Protein AF-A0A0R3Q2X4-F1 (afdb_monomer_lite)

Organism: NCBI:txid42155

Radius of gyration: 41.7 Å; chains: 1; bounding box: 61×74×112 Å

Foldseek 3Di:
DDKDKFFAAPVRATFACRHPPRPAHNVLLVVLQVVVVVVDDLVVSCVVSVHDSVVSVVSNPDPDPRRDRDDIDIDDDDPDDPPDDDDDVVPDDPPPDADPVRVVVQVVCVVVPDDPLNVLVVLLVVLLVQLVVLQVVLVVQVVCVVVVNHDPVRSVVSNVSSVVSNVVSVVSCVVNVLVPPVVVVVPVVPDPDPPPDDDDPPDDDDDD

pLDDT: mean 76.45, std 15.18, range [38.34, 96.31]

Structure (mmCIF, N/CA/C/O backbone):
data_AF-A0A0R3Q2X4-F1
#
_entry.id   AF-A0A0R3Q2X4-F1
#
loop_
_atom_site.group_PDB
_atom_site.id
_atom_site.type_symbol
_atom_site.label_atom_id
_atom_site.label_alt_id
_atom_site.label_comp_id
_atom_site.label_asym_id
_atom_site.label_entity_id
_atom_site.label_seq_id
_atom_site.pdbx_PDB_ins_code
_atom_site.Cartn_x
_atom_site.Cartn_y
_atom_site.Cartn_z
_atom_site.occupancy
_atom_site.B_iso_or_equiv
_atom_site.auth_seq_id
_atom_site.auth_comp_id
_atom_site.auth_asym_id
_atom_site.auth_atom_id
_atom_site.pdbx_PDB_model_num
ATOM 1 N N . MET A 1 1 ? 41.238 25.699 -35.155 1.00 54.66 1 MET A N 1
ATOM 2 C CA . MET A 1 1 ? 40.278 25.052 -36.085 1.00 54.66 1 MET A CA 1
ATOM 3 C C . MET A 1 1 ? 41.038 24.476 -37.273 1.00 54.66 1 MET A C 1
ATOM 5 O O . MET A 1 1 ? 41.707 25.244 -37.955 1.00 54.66 1 MET A O 1
ATOM 9 N N . LYS A 1 2 ? 40.978 23.160 -37.519 1.00 56.78 2 LYS A N 1
ATOM 10 C CA . LYS A 1 2 ? 41.639 22.548 -38.687 1.00 56.78 2 LYS A CA 1
ATOM 11 C C . LYS A 1 2 ? 40.783 22.763 -39.943 1.00 56.78 2 LYS A C 1
ATOM 13 O O . LYS A 1 2 ? 39.576 22.530 -39.918 1.00 56.78 2 LYS A O 1
ATOM 18 N N . LYS A 1 3 ? 41.403 23.244 -41.019 1.00 68.50 3 LYS A N 1
ATOM 19 C CA . LYS A 1 3 ? 40.791 23.402 -42.346 1.00 68.50 3 LYS A CA 1
ATOM 20 C C . LYS A 1 3 ? 41.207 22.198 -43.200 1.00 68.50 3 LYS A C 1
ATOM 22 O O . LYS A 1 3 ? 42.386 21.857 -43.192 1.00 68.50 3 LYS A O 1
ATOM 27 N N . ARG A 1 4 ? 40.266 21.564 -43.907 1.00 73.81 4 ARG A N 1
ATOM 28 C CA . ARG A 1 4 ? 40.540 20.449 -44.832 1.00 73.81 4 ARG A CA 1
ATOM 29 C C . ARG A 1 4 ? 39.983 20.786 -46.214 1.00 73.81 4 ARG A C 1
ATOM 31 O O . ARG A 1 4 ? 38.898 21.363 -46.311 1.00 73.81 4 ARG A O 1
ATOM 38 N N . ILE A 1 5 ? 40.737 20.461 -47.258 1.00 76.62 5 ILE A N 1
ATOM 39 C CA . ILE A 1 5 ? 40.273 20.536 -48.647 1.00 76.62 5 ILE A CA 1
ATOM 40 C C . ILE A 1 5 ? 39.395 19.312 -48.898 1.00 76.62 5 ILE A C 1
ATOM 42 O O . ILE A 1 5 ? 39.764 18.216 -48.492 1.00 76.62 5 ILE A O 1
ATOM 46 N N . VAL A 1 6 ? 38.223 19.521 -49.492 1.00 80.12 6 VAL A N 1
ATOM 47 C CA . VAL A 1 6 ? 37.236 18.473 -49.758 1.00 80.12 6 VAL A CA 1
ATOM 48 C C . VAL A 1 6 ? 36.797 18.539 -51.217 1.00 80.12 6 VAL A C 1
ATOM 50 O O . VAL A 1 6 ? 36.555 19.634 -51.739 1.00 80.12 6 VAL A O 1
ATOM 53 N N . ALA A 1 7 ? 36.664 17.379 -51.857 1.00 76.38 7 ALA A N 1
ATOM 54 C CA . ALA A 1 7 ? 36.134 17.265 -53.210 1.00 76.38 7 ALA A CA 1
ATOM 55 C C . ALA A 1 7 ? 34.594 17.360 -53.235 1.00 76.38 7 ALA A C 1
ATOM 57 O O . ALA A 1 7 ? 33.899 16.710 -52.447 1.00 76.38 7 ALA A O 1
ATOM 58 N N . ILE A 1 8 ? 34.048 18.199 -54.123 1.00 77.88 8 ILE A N 1
ATOM 59 C CA . ILE A 1 8 ? 32.610 18.499 -54.216 1.00 77.88 8 ILE A CA 1
ATOM 60 C C . ILE A 1 8 ? 32.135 18.407 -55.681 1.00 77.88 8 ILE A C 1
ATOM 62 O O . ILE A 1 8 ? 32.884 18.744 -56.601 1.00 77.88 8 ILE A O 1
ATOM 66 N N . ASN A 1 9 ? 30.892 17.964 -55.905 1.00 76.19 9 ASN A N 1
ATOM 67 C CA . ASN A 1 9 ? 30.226 17.998 -57.218 1.00 76.19 9 ASN A CA 1
ATOM 68 C C . ASN A 1 9 ? 29.552 19.353 -57.531 1.00 76.19 9 ASN A C 1
ATOM 70 O O . ASN A 1 9 ? 29.481 20.245 -56.686 1.00 76.19 9 ASN A O 1
ATOM 74 N N . GLU A 1 10 ? 28.974 19.482 -58.730 1.00 72.81 10 GLU A N 1
ATOM 75 C CA . GLU A 1 10 ? 28.182 20.648 -59.175 1.00 72.81 10 GLU A CA 1
ATOM 76 C C . GLU A 1 10 ? 27.079 21.063 -58.192 1.00 72.81 10 GLU A C 1
ATOM 78 O O . GLU A 1 10 ? 26.781 22.242 -58.022 1.00 72.81 10 GLU A O 1
ATOM 83 N N . ARG A 1 11 ? 26.487 20.086 -57.498 1.00 68.19 11 ARG A N 1
ATOM 84 C CA . ARG A 1 11 ? 25.383 20.289 -56.551 1.00 68.19 11 ARG A CA 1
ATOM 85 C C . ARG A 1 11 ? 25.850 20.718 -55.159 1.00 68.19 11 ARG A C 1
ATOM 87 O O . ARG A 1 11 ? 25.026 20.837 -54.255 1.00 68.19 11 ARG A O 1
ATOM 94 N N . GLY A 1 12 ? 27.152 20.916 -54.952 1.00 70.19 12 GLY A N 1
ATOM 95 C CA . GLY A 1 12 ? 27.697 21.304 -53.653 1.00 70.19 12 GLY A CA 1
ATOM 96 C C . GLY A 1 12 ? 27.818 20.152 -52.645 1.00 70.19 12 GLY A C 1
ATOM 97 O O . GLY A 1 12 ? 28.102 20.400 -51.472 1.00 70.19 12 GLY A O 1
ATOM 98 N N . LEU A 1 13 ? 27.625 18.899 -53.072 1.00 74.69 13 LEU A N 1
ATOM 99 C CA . LEU A 1 13 ? 27.723 17.706 -52.228 1.00 74.69 13 LEU A CA 1
ATOM 100 C C . LEU A 1 13 ? 29.135 17.113 -52.278 1.00 74.69 13 LEU A C 1
ATOM 102 O O . LEU A 1 13 ? 29.763 17.077 -53.333 1.00 74.69 13 LEU A O 1
ATOM 106 N N . ARG A 1 14 ? 29.622 16.624 -51.131 1.00 81.44 14 ARG A N 1
ATOM 107 C CA . ARG A 1 14 ? 30.926 15.948 -51.020 1.00 81.44 14 ARG A CA 1
ATOM 108 C C . ARG A 1 14 ? 30.920 14.638 -51.815 1.00 81.44 14 ARG A C 1
ATOM 110 O O . ARG A 1 14 ? 29.916 13.931 -51.787 1.00 81.44 14 ARG A O 1
ATOM 117 N N . VAL A 1 15 ? 32.018 14.304 -52.484 1.00 75.81 15 VAL A N 1
ATOM 118 C CA . VAL A 1 15 ? 32.127 13.121 -53.363 1.00 75.81 15 VAL A CA 1
ATOM 119 C C . VAL A 1 15 ? 33.311 12.247 -52.945 1.00 75.81 15 VAL A C 1
ATOM 121 O O . VAL A 1 15 ? 34.259 12.751 -52.354 1.00 75.81 15 VAL A O 1
ATOM 124 N N . GLY A 1 16 ? 33.251 10.948 -53.254 1.00 76.50 16 GLY A N 1
ATOM 125 C CA . GLY A 1 16 ? 34.345 10.003 -53.001 1.00 76.50 16 GLY A CA 1
ATOM 126 C C . GLY A 1 16 ? 34.532 9.720 -51.513 1.00 76.50 16 GLY A C 1
ATOM 127 O O . GLY A 1 16 ? 33.558 9.695 -50.748 1.00 76.50 16 GLY A O 1
ATOM 128 N N . GLU A 1 17 ? 35.785 9.549 -51.104 1.00 80.62 17 GLU A N 1
ATOM 129 C CA . GLU A 1 17 ? 36.189 9.362 -49.705 1.00 80.62 17 GLU A CA 1
ATOM 130 C C . GLU A 1 17 ? 35.767 10.525 -48.787 1.00 80.62 17 GLU A C 1
ATOM 132 O O . GLU A 1 17 ? 35.554 10.353 -47.586 1.00 80.62 17 GLU A O 1
ATOM 137 N N . ASP A 1 18 ? 35.558 11.719 -49.339 1.00 80.69 18 ASP A N 1
ATOM 138 C CA . ASP A 1 18 ? 35.171 12.891 -48.560 1.00 80.69 18 ASP A CA 1
ATOM 139 C C . ASP A 1 18 ? 33.684 12.938 -48.160 1.00 80.69 18 ASP A C 1
ATOM 141 O O . ASP A 1 18 ? 33.257 13.831 -47.409 1.00 80.69 18 ASP A O 1
ATOM 145 N N . HIS A 1 19 ? 32.858 12.007 -48.644 1.00 74.81 19 HIS A N 1
ATOM 146 C CA . HIS A 1 19 ? 31.443 11.972 -48.290 1.00 74.81 19 HIS A CA 1
ATOM 147 C C . HIS A 1 19 ? 31.241 11.659 -46.792 1.00 74.81 19 HIS A C 1
ATOM 149 O O . HIS A 1 19 ? 31.916 10.817 -46.212 1.00 74.81 19 HIS A O 1
ATOM 155 N N . GLN A 1 20 ? 30.245 12.283 -46.148 1.00 75.19 20 GLN A N 1
ATOM 156 C CA . GLN A 1 20 ? 29.971 12.128 -44.701 1.00 75.19 20 GLN A CA 1
ATOM 157 C C . GLN A 1 20 ? 29.701 10.681 -44.245 1.00 75.19 20 GLN A C 1
ATOM 159 O O . GLN A 1 20 ? 29.865 10.352 -43.077 1.00 75.19 20 GLN A O 1
ATOM 164 N N . ASN A 1 21 ? 29.306 9.826 -45.189 1.00 72.12 21 ASN A N 1
ATOM 165 C CA . ASN A 1 21 ? 29.039 8.402 -44.985 1.00 72.12 21 ASN A CA 1
ATOM 166 C C . ASN A 1 21 ? 30.043 7.494 -45.722 1.00 72.12 21 ASN A C 1
ATOM 168 O O . ASN A 1 21 ? 29.745 6.313 -45.917 1.00 72.12 21 ASN A O 1
ATOM 172 N N . ALA A 1 22 ? 31.173 8.028 -46.203 1.00 79.62 22 ALA A N 1
ATOM 173 C CA . ALA A 1 22 ? 32.210 7.227 -46.842 1.00 79.62 22 ALA A CA 1
ATOM 174 C C . ALA A 1 22 ? 32.801 6.241 -45.825 1.00 79.62 22 ALA A C 1
ATOM 176 O O . ALA A 1 22 ? 33.130 6.600 -44.696 1.00 79.62 22 ALA A O 1
ATOM 177 N N . LYS A 1 23 ? 32.864 4.968 -46.215 1.00 79.19 23 LYS A N 1
ATOM 178 C CA . LYS A 1 23 ? 33.376 3.862 -45.384 1.00 79.19 23 LYS A CA 1
ATOM 179 C C . LYS A 1 23 ? 34.572 3.149 -46.014 1.00 79.19 23 LYS A C 1
ATOM 181 O O . LYS A 1 23 ? 35.058 2.188 -45.430 1.00 79.19 23 LYS A O 1
ATOM 186 N N . LEU A 1 24 ? 34.941 3.557 -47.223 1.00 82.00 24 LEU A N 1
ATOM 187 C CA . LEU A 1 24 ? 36.033 3.035 -48.034 1.00 82.00 24 LEU A CA 1
ATOM 188 C C . LEU A 1 24 ? 36.778 4.245 -48.580 1.00 82.00 24 LEU A C 1
ATOM 190 O O . LEU A 1 24 ? 36.126 5.229 -48.946 1.00 82.00 24 LEU A O 1
ATOM 194 N N . THR A 1 25 ? 38.102 4.154 -48.612 1.00 84.81 25 THR A N 1
ATOM 195 C CA . THR A 1 25 ? 38.932 5.151 -49.287 1.00 84.81 25 THR A CA 1
ATOM 196 C C . THR A 1 25 ? 38.780 5.011 -50.798 1.00 84.81 25 THR A C 1
ATOM 198 O O . THR A 1 25 ? 38.369 3.954 -51.294 1.00 84.81 25 THR A O 1
ATOM 201 N N . ASP A 1 26 ? 39.108 6.061 -51.550 1.00 81.19 26 ASP A N 1
ATOM 202 C CA . ASP A 1 26 ? 39.065 5.975 -53.015 1.00 81.19 26 ASP A CA 1
ATOM 203 C C . ASP A 1 26 ? 40.048 4.894 -53.523 1.00 81.19 26 ASP A C 1
ATOM 205 O O . ASP A 1 26 ? 39.716 4.122 -54.427 1.00 81.19 26 ASP A O 1
ATOM 209 N N . GLN A 1 27 ? 41.187 4.727 -52.836 1.00 82.88 27 GLN A N 1
ATOM 210 C CA . GLN A 1 27 ? 42.167 3.664 -53.083 1.00 82.88 27 GLN A CA 1
ATOM 211 C C . GLN A 1 27 ? 41.602 2.257 -52.817 1.00 82.88 27 GLN A C 1
ATOM 213 O O . GLN A 1 27 ? 41.827 1.336 -53.607 1.00 82.88 27 GLN A O 1
ATOM 218 N N . ASP A 1 28 ? 40.835 2.068 -51.740 1.00 85.75 28 ASP A N 1
ATOM 219 C CA . ASP A 1 28 ? 40.198 0.777 -51.450 1.00 85.75 28 ASP A CA 1
ATOM 220 C C . ASP A 1 28 ? 39.179 0.409 -52.530 1.00 85.75 28 ASP A C 1
ATOM 222 O O . ASP A 1 28 ? 39.072 -0.752 -52.929 1.00 85.75 28 ASP A O 1
ATOM 226 N N . VAL A 1 29 ? 38.428 1.394 -53.033 1.00 83.44 29 VAL A N 1
ATOM 227 C CA . VAL A 1 29 ? 37.447 1.182 -54.105 1.00 83.44 29 VAL A CA 1
ATOM 228 C C . VAL A 1 29 ? 38.135 0.765 -55.405 1.00 83.44 29 VAL A C 1
ATOM 230 O O . VAL A 1 29 ? 37.638 -0.133 -56.093 1.00 83.44 29 VAL A O 1
ATOM 233 N N . GLU A 1 30 ? 39.275 1.367 -55.738 1.00 85.06 30 GLU A N 1
ATOM 234 C CA . GLU A 1 30 ? 40.095 0.960 -56.883 1.00 85.06 30 GLU A CA 1
ATOM 235 C C . GLU A 1 30 ? 40.661 -0.452 -56.704 1.00 85.06 30 GLU A C 1
ATOM 237 O O . GLU A 1 30 ? 40.510 -1.288 -57.596 1.00 85.06 30 GLU A O 1
ATOM 242 N N . CYS A 1 31 ? 41.189 -0.774 -55.522 1.00 85.56 31 CYS A N 1
ATOM 243 C CA . CYS A 1 31 ? 41.697 -2.109 -55.207 1.00 85.56 31 CYS A CA 1
ATOM 244 C C . CYS A 1 31 ? 40.595 -3.183 -55.300 1.00 85.56 31 CYS A C 1
ATOM 246 O O . CYS A 1 31 ? 40.799 -4.248 -55.884 1.00 85.56 31 CYS A O 1
ATOM 248 N N . ILE A 1 32 ? 39.380 -2.892 -54.817 1.00 87.44 32 ILE A N 1
ATOM 249 C CA . ILE A 1 32 ? 38.207 -3.769 -54.974 1.00 87.44 32 ILE A CA 1
ATOM 250 C C . ILE A 1 32 ? 37.903 -4.030 -56.458 1.00 87.44 32 ILE A C 1
ATOM 252 O O . ILE A 1 32 ? 37.555 -5.154 -56.828 1.00 87.44 32 ILE A O 1
ATOM 256 N N . ARG A 1 33 ? 38.015 -3.011 -57.317 1.00 85.12 33 ARG A N 1
ATOM 257 C CA . ARG A 1 33 ? 37.752 -3.137 -58.759 1.00 85.12 33 ARG A CA 1
ATOM 258 C C . ARG A 1 33 ? 38.831 -3.951 -59.468 1.00 85.12 33 ARG A C 1
ATOM 260 O O . ARG A 1 33 ? 38.481 -4.787 -60.300 1.00 85.12 33 ARG A O 1
ATOM 267 N N . GLU A 1 34 ? 40.096 -3.740 -59.120 1.00 88.38 34 GLU A N 1
ATOM 268 C CA . GLU A 1 34 ? 41.242 -4.488 -59.651 1.00 88.38 34 GLU A CA 1
ATOM 269 C C . GLU A 1 34 ? 41.117 -5.981 -59.312 1.00 88.38 34 GLU A C 1
ATOM 271 O O . GLU A 1 34 ? 41.133 -6.841 -60.190 1.00 88.38 34 GLU A O 1
ATOM 276 N N . LEU A 1 35 ? 40.871 -6.295 -58.040 1.00 89.12 35 LEU A N 1
ATOM 277 C CA . LEU A 1 35 ? 40.722 -7.668 -57.559 1.00 89.12 35 LEU A CA 1
ATOM 278 C C . LEU A 1 35 ? 39.478 -8.360 -58.142 1.00 89.12 35 LEU A C 1
ATOM 280 O O . LEU A 1 35 ? 39.506 -9.550 -58.447 1.00 89.12 35 LEU A O 1
ATOM 284 N N . ASN A 1 36 ? 38.387 -7.621 -58.357 1.00 87.06 36 ASN A N 1
ATOM 285 C CA . ASN A 1 36 ? 37.217 -8.153 -59.053 1.00 87.06 36 ASN A CA 1
ATOM 286 C C . ASN A 1 36 ? 37.504 -8.420 -60.545 1.00 87.06 36 ASN A C 1
ATOM 288 O O . ASN A 1 36 ? 36.983 -9.385 -61.097 1.00 87.06 36 ASN A O 1
ATOM 292 N N . ARG A 1 37 ? 38.352 -7.607 -61.201 1.00 86.00 37 ARG A N 1
ATOM 293 C CA . ARG A 1 37 ? 38.822 -7.857 -62.580 1.00 86.00 37 ARG A CA 1
ATOM 294 C C . ARG A 1 37 ? 39.682 -9.120 -62.661 1.00 86.00 37 ARG A C 1
ATOM 296 O O . ARG A 1 37 ? 39.580 -9.849 -63.639 1.00 86.00 37 ARG A O 1
ATOM 303 N N . GLN A 1 38 ? 40.457 -9.406 -61.618 1.00 91.44 38 GLN A N 1
ATOM 304 C CA . GLN A 1 38 ? 41.210 -10.657 -61.457 1.00 91.44 38 GLN A CA 1
ATOM 305 C C . GLN A 1 38 ? 40.313 -11.876 -61.155 1.00 91.44 38 GLN A C 1
ATOM 307 O O . GLN A 1 38 ? 40.817 -12.982 -60.983 1.00 91.44 38 GLN A O 1
ATOM 312 N N . GLY A 1 39 ? 38.987 -11.699 -61.091 1.00 88.88 39 GLY A N 1
ATOM 313 C CA . GLY A 1 39 ? 38.021 -12.784 -60.909 1.00 88.88 39 GLY A CA 1
ATOM 314 C C . GLY A 1 39 ? 37.723 -13.139 -59.451 1.00 88.88 39 GLY A C 1
ATOM 315 O O . GLY A 1 39 ? 37.054 -14.139 -59.194 1.00 88.88 39 GLY A O 1
ATOM 316 N N . ILE A 1 40 ? 38.175 -12.340 -58.478 1.00 89.62 40 ILE A N 1
ATOM 317 C CA . ILE A 1 40 ? 37.876 -12.593 -57.065 1.00 89.62 40 ILE A CA 1
ATOM 318 C C . ILE A 1 40 ? 36.398 -12.299 -56.790 1.00 89.62 40 ILE A C 1
ATOM 320 O O . ILE A 1 40 ? 35.908 -11.189 -57.001 1.00 89.62 40 ILE A O 1
ATOM 324 N N . GLY A 1 41 ? 35.679 -13.296 -56.274 1.00 87.19 41 GLY A N 1
ATOM 325 C CA . GLY A 1 41 ? 34.261 -13.168 -55.950 1.00 87.19 41 GLY A CA 1
ATOM 326 C C . GLY A 1 41 ? 33.978 -12.184 -54.806 1.00 87.19 41 GLY A C 1
ATOM 327 O O . GLY A 1 41 ? 34.772 -12.006 -53.880 1.00 87.19 41 GLY A O 1
ATOM 328 N N . TYR A 1 42 ? 32.777 -11.596 -54.806 1.00 86.56 42 TYR A N 1
ATOM 329 C CA . TYR A 1 42 ? 32.359 -10.586 -53.818 1.00 86.56 42 TYR A CA 1
ATOM 330 C C . TYR A 1 42 ? 32.444 -11.044 -52.357 1.00 86.56 42 TYR A C 1
ATOM 332 O O . TYR A 1 42 ? 32.549 -10.203 -51.469 1.00 86.56 42 TYR A O 1
ATOM 340 N N . GLY A 1 43 ? 32.364 -12.354 -52.097 1.00 88.25 43 GLY A N 1
ATOM 341 C CA . GLY A 1 43 ? 32.508 -12.921 -50.756 1.00 88.25 43 GLY A CA 1
ATOM 342 C C . GLY A 1 43 ? 33.915 -12.747 -50.189 1.00 88.25 43 GLY A C 1
ATOM 343 O O . GLY A 1 43 ? 34.047 -12.246 -49.079 1.00 88.25 43 GLY A O 1
ATOM 344 N N . ALA A 1 44 ? 34.938 -13.072 -50.979 1.00 88.06 44 ALA A N 1
ATOM 345 C CA . ALA A 1 44 ? 36.338 -12.930 -50.583 1.00 88.06 44 ALA A CA 1
ATOM 346 C C . ALA A 1 44 ? 36.769 -11.456 -50.523 1.00 88.06 44 ALA A C 1
ATOM 348 O O . ALA A 1 44 ? 37.511 -11.057 -49.632 1.00 88.06 44 ALA A O 1
ATOM 349 N N . LEU A 1 45 ? 36.244 -10.609 -51.416 1.00 88.50 45 LEU A N 1
ATOM 350 C CA . LEU A 1 45 ? 36.465 -9.160 -51.341 1.00 88.50 45 LEU A CA 1
ATOM 351 C C . LEU A 1 45 ? 35.822 -8.547 -50.087 1.00 88.50 45 LEU A C 1
ATOM 353 O O . LEU A 1 45 ? 36.398 -7.679 -49.444 1.00 88.50 45 LEU A O 1
ATOM 357 N N . ALA A 1 46 ? 34.618 -8.984 -49.726 1.00 90.00 46 ALA A N 1
ATOM 358 C CA . ALA A 1 46 ? 33.945 -8.529 -48.514 1.00 90.00 46 ALA A CA 1
ATOM 359 C C . ALA A 1 46 ? 34.759 -8.843 -47.254 1.00 90.00 46 ALA A C 1
ATOM 361 O O . ALA A 1 46 ? 34.893 -7.984 -46.392 1.00 90.00 46 ALA A O 1
ATOM 362 N N . GLU A 1 47 ? 35.343 -10.034 -47.182 1.00 90.50 47 GLU A N 1
ATOM 363 C CA . GLU A 1 47 ? 36.207 -10.442 -46.075 1.00 90.50 47 GLU A CA 1
ATOM 364 C C . GLU A 1 47 ? 37.527 -9.660 -46.060 1.00 90.50 47 GLU A C 1
ATOM 366 O O . GLU A 1 47 ? 37.877 -9.083 -45.036 1.00 90.50 47 GLU A O 1
ATOM 371 N N . LYS A 1 48 ? 38.192 -9.518 -47.215 1.00 88.00 48 LYS A N 1
ATOM 372 C CA . LYS A 1 48 ? 39.483 -8.817 -47.344 1.00 88.00 48 LYS A CA 1
ATOM 373 C C . LYS A 1 48 ? 39.429 -7.333 -46.967 1.00 88.00 48 LYS A C 1
ATOM 375 O O . LYS A 1 48 ? 40.397 -6.807 -46.436 1.00 88.00 48 LYS A O 1
ATOM 380 N N . PHE A 1 49 ? 38.313 -6.664 -47.250 1.00 85.06 49 PHE A N 1
ATOM 381 C CA . PHE A 1 49 ? 38.087 -5.264 -46.868 1.00 85.06 49 PHE A CA 1
ATOM 382 C C . PHE A 1 49 ? 37.201 -5.138 -45.614 1.00 85.06 49 PHE A C 1
ATOM 384 O O . PHE A 1 49 ? 36.742 -4.046 -45.280 1.00 85.06 49 PHE A O 1
ATOM 391 N N . GLU A 1 50 ? 36.906 -6.255 -44.937 1.00 86.31 50 GLU A N 1
ATOM 392 C CA . GLU A 1 50 ? 36.055 -6.349 -43.744 1.00 86.31 50 GLU A CA 1
ATOM 393 C C . GLU A 1 50 ? 34.693 -5.653 -43.889 1.00 86.31 50 GLU A C 1
ATOM 395 O O . GLU A 1 50 ? 34.178 -5.030 -42.956 1.00 86.31 50 GLU A O 1
ATOM 400 N N . ARG A 1 51 ? 34.108 -5.655 -45.088 1.00 83.38 51 ARG A N 1
ATOM 401 C CA . ARG A 1 51 ? 32.840 -4.981 -45.394 1.00 83.38 51 ARG A CA 1
ATOM 402 C C . ARG A 1 51 ? 31.742 -5.988 -45.700 1.00 83.38 51 ARG A C 1
ATOM 404 O O . ARG A 1 51 ? 31.962 -7.106 -46.140 1.00 83.38 51 ARG A O 1
ATOM 411 N N . GLN A 1 52 ? 30.496 -5.551 -45.548 1.00 84.62 52 GLN A N 1
ATOM 412 C CA . GLN A 1 52 ? 29.346 -6.337 -45.985 1.00 84.62 52 GLN A CA 1
ATOM 413 C C . GLN A 1 52 ? 29.392 -6.566 -47.507 1.00 84.62 52 GLN A C 1
ATOM 415 O O . GLN A 1 52 ? 29.546 -5.608 -48.267 1.00 84.62 52 GLN A O 1
ATOM 420 N N . ARG A 1 53 ? 29.121 -7.802 -47.960 1.00 84.94 53 ARG A N 1
ATOM 421 C CA . ARG A 1 53 ? 29.052 -8.192 -49.390 1.00 84.94 53 ARG A CA 1
ATOM 422 C C . ARG A 1 53 ? 28.268 -7.211 -50.268 1.00 84.94 53 ARG A C 1
ATOM 424 O O . ARG A 1 53 ? 28.648 -6.951 -51.406 1.00 84.94 53 ARG A O 1
ATOM 431 N N . ARG A 1 54 ? 27.188 -6.624 -49.738 1.00 84.06 54 ARG A N 1
ATOM 432 C CA . ARG A 1 54 ? 26.364 -5.623 -50.436 1.00 84.06 54 ARG A CA 1
ATOM 433 C C . ARG A 1 54 ? 27.132 -4.338 -50.764 1.00 84.06 54 ARG A C 1
ATOM 435 O O . ARG A 1 54 ? 26.917 -3.771 -51.831 1.00 84.06 54 ARG A O 1
ATOM 442 N N . THR A 1 55 ? 27.997 -3.874 -49.866 1.00 80.12 55 THR A N 1
ATOM 443 C CA . THR A 1 55 ? 28.809 -2.663 -50.056 1.00 80.12 55 THR A CA 1
ATOM 444 C C . THR A 1 55 ? 29.878 -2.902 -51.115 1.00 80.12 55 THR A C 1
ATOM 446 O O . THR A 1 55 ? 29.956 -2.134 -52.066 1.00 80.12 55 THR A O 1
ATOM 449 N N . THR A 1 56 ? 30.595 -4.023 -51.032 1.00 82.38 56 THR A N 1
ATOM 450 C CA . THR A 1 56 ? 31.608 -4.435 -52.016 1.00 82.38 56 THR A CA 1
ATOM 451 C C . THR A 1 56 ? 31.018 -4.632 -53.414 1.00 82.38 56 THR A C 1
ATOM 453 O O . THR A 1 56 ? 31.573 -4.172 -54.412 1.00 82.38 56 THR A O 1
ATOM 456 N N . ARG A 1 57 ? 29.823 -5.235 -53.498 1.00 83.75 57 ARG A N 1
ATOM 457 C CA . ARG A 1 57 ? 29.057 -5.316 -54.747 1.00 83.75 57 ARG A CA 1
ATOM 458 C C . ARG A 1 57 ? 28.703 -3.920 -55.273 1.00 83.75 57 ARG A C 1
ATOM 460 O O . ARG A 1 57 ? 28.833 -3.654 -56.457 1.00 83.75 57 ARG A O 1
ATOM 467 N N . ARG A 1 58 ? 28.302 -2.982 -54.416 1.00 78.75 58 ARG A N 1
ATOM 468 C CA . ARG A 1 58 ? 27.995 -1.611 -54.854 1.00 78.75 58 ARG A CA 1
ATOM 469 C C . ARG A 1 58 ? 29.229 -0.911 -55.456 1.00 78.75 58 ARG A C 1
ATOM 471 O O . ARG A 1 58 ? 29.108 -0.282 -56.498 1.00 78.75 58 ARG A O 1
ATOM 478 N N . CYS A 1 59 ? 30.416 -1.088 -54.881 1.00 76.94 59 CYS A N 1
ATOM 479 C CA . CYS A 1 59 ? 31.661 -0.481 -55.381 1.00 76.94 59 CYS A CA 1
ATOM 480 C C . CYS A 1 59 ? 32.082 -0.965 -56.785 1.00 76.94 59 CYS A C 1
ATOM 482 O O . CYS A 1 59 ? 32.707 -0.214 -57.538 1.00 76.94 59 CYS A O 1
ATOM 484 N N . THR A 1 60 ? 31.723 -2.201 -57.151 1.00 73.88 60 THR A N 1
ATOM 485 C CA . THR A 1 60 ? 32.064 -2.806 -58.454 1.00 73.88 60 THR A CA 1
ATOM 486 C C . THR A 1 60 ? 31.048 -2.495 -59.557 1.00 73.88 60 THR A C 1
ATOM 488 O O . THR A 1 60 ? 31.445 -2.354 -60.709 1.00 73.88 60 THR A O 1
ATOM 491 N N . TYR A 1 61 ? 29.757 -2.353 -59.225 1.00 68.50 61 TYR A N 1
ATOM 492 C CA . TYR A 1 61 ? 28.688 -2.118 -60.211 1.00 68.50 61 TYR A CA 1
ATOM 493 C C . TYR A 1 61 ? 28.524 -0.647 -60.621 1.00 68.50 61 TYR A C 1
ATOM 495 O O . TYR A 1 61 ? 28.105 -0.367 -61.742 1.00 68.50 61 TYR A O 1
ATOM 503 N N . TRP A 1 62 ? 28.820 0.310 -59.740 1.00 59.84 62 TRP A N 1
ATOM 504 C CA . TRP A 1 62 ? 28.562 1.723 -60.029 1.00 59.84 62 TRP A CA 1
ATOM 505 C C . TRP A 1 62 ? 29.709 2.348 -60.829 1.00 59.84 62 TRP A C 1
ATOM 507 O O . TRP A 1 62 ? 30.714 2.782 -60.261 1.00 59.84 62 TRP A O 1
ATOM 517 N N . ARG A 1 63 ? 29.541 2.409 -62.156 1.00 49.47 63 ARG A N 1
ATOM 518 C CA . ARG A 1 63 ? 30.429 3.144 -63.073 1.00 49.47 63 ARG A CA 1
ATOM 519 C C . ARG A 1 63 ? 30.071 4.646 -63.163 1.00 49.47 63 ARG A C 1
ATOM 521 O O . ARG A 1 63 ? 30.926 5.431 -63.545 1.00 49.47 63 ARG A O 1
ATOM 528 N N . GLU A 1 64 ? 28.862 5.057 -62.743 1.00 44.78 64 GLU A N 1
ATOM 529 C CA . GLU A 1 64 ? 28.284 6.378 -63.096 1.00 44.78 64 GLU A CA 1
ATOM 530 C C . GLU A 1 64 ? 27.587 7.176 -61.961 1.00 44.78 64 GLU A C 1
ATOM 532 O O . GLU A 1 64 ? 26.875 8.135 -62.239 1.00 44.78 64 GLU A O 1
ATOM 537 N N . SER A 1 65 ? 27.759 6.865 -60.666 1.00 38.34 65 SER A N 1
ATOM 538 C CA . SER A 1 65 ? 27.187 7.732 -59.594 1.00 38.34 65 SER A CA 1
ATOM 539 C C . SER A 1 65 ? 28.125 8.142 -58.472 1.00 38.34 65 SER A C 1
ATOM 541 O O . SER A 1 65 ? 27.686 8.484 -57.377 1.00 38.34 65 SER A O 1
ATOM 543 N N . CYS A 1 66 ? 29.409 8.251 -58.791 1.00 46.81 66 CYS A N 1
ATOM 544 C CA . CYS A 1 66 ? 30.163 9.381 -58.271 1.00 46.81 66 CYS A CA 1
ATOM 545 C C . CYS A 1 66 ? 30.094 10.455 -59.359 1.00 46.81 66 CYS A C 1
ATOM 547 O O . CYS A 1 66 ? 30.836 10.386 -60.335 1.00 46.81 66 CYS A O 1
ATOM 549 N N . THR A 1 67 ? 29.149 11.395 -59.245 1.00 47.25 67 THR A N 1
ATOM 550 C CA . THR A 1 67 ? 29.197 12.665 -59.997 1.00 47.25 67 THR A CA 1
ATOM 551 C C . THR A 1 67 ? 30.637 13.166 -59.991 1.00 47.25 67 THR A C 1
ATOM 553 O O . THR A 1 67 ? 31.215 13.233 -58.907 1.00 47.25 67 THR A O 1
ATOM 556 N N . LYS A 1 68 ? 31.217 13.446 -61.165 1.00 46.34 68 LYS A N 1
ATOM 557 C CA . LYS A 1 68 ? 32.625 13.846 -61.311 1.00 46.34 68 LYS A CA 1
ATOM 558 C C . LYS A 1 68 ? 32.985 14.937 -60.294 1.00 46.34 68 LYS A C 1
ATOM 560 O O . LYS A 1 68 ? 32.199 15.851 -60.042 1.00 46.34 68 LYS A O 1
ATOM 565 N N . CYS A 1 69 ? 34.170 14.827 -59.701 1.00 47.25 69 CYS A N 1
ATOM 566 C CA . CYS A 1 69 ? 34.742 15.923 -58.931 1.00 47.25 69 CYS A CA 1
ATOM 567 C C . CYS A 1 69 ? 35.089 17.048 -59.899 1.00 47.25 69 CYS A C 1
ATOM 569 O O . CYS A 1 69 ? 35.941 16.873 -60.764 1.00 47.25 69 CYS A O 1
ATOM 571 N N . GLU A 1 70 ? 34.434 18.192 -59.751 1.00 49.84 70 GLU A N 1
ATOM 572 C CA . GLU A 1 70 ? 34.697 19.351 -60.607 1.00 49.84 70 GLU A CA 1
ATOM 573 C C . GLU A 1 70 ? 35.460 20.448 -59.879 1.00 49.84 70 GLU A C 1
ATOM 575 O O . GLU A 1 70 ? 36.176 21.225 -60.508 1.00 49.84 70 GLU A O 1
ATOM 580 N N . ARG A 1 71 ? 35.325 20.534 -58.548 1.00 43.56 71 ARG A N 1
ATOM 581 C CA . ARG A 1 71 ? 35.970 21.576 -57.746 1.00 43.56 71 ARG A CA 1
ATOM 582 C C . ARG A 1 71 ? 36.384 21.064 -56.368 1.00 43.56 71 ARG A C 1
ATOM 584 O O . ARG A 1 71 ? 35.645 20.344 -55.698 1.00 43.56 71 ARG A O 1
ATOM 591 N N . ALA A 1 72 ? 37.558 21.506 -55.921 1.00 51.69 72 ALA A N 1
ATOM 592 C CA . ALA A 1 72 ? 38.021 21.340 -54.549 1.00 51.69 72 ALA A CA 1
ATOM 593 C C . ALA A 1 72 ? 37.640 22.582 -53.729 1.00 51.69 72 ALA A C 1
ATOM 595 O O . ALA A 1 72 ? 37.931 23.710 -54.131 1.00 51.69 72 ALA A O 1
ATOM 596 N N . LYS A 1 73 ? 36.987 22.397 -52.577 1.00 49.94 73 LYS A N 1
ATOM 597 C CA . LYS A 1 73 ? 36.603 23.499 -51.681 1.00 49.94 73 LYS A CA 1
ATOM 598 C C . LYS A 1 73 ? 37.165 23.271 -50.287 1.00 49.94 73 LYS A C 1
ATOM 600 O O . LYS A 1 73 ? 37.101 22.178 -49.733 1.00 49.94 73 LYS A O 1
ATOM 605 N N . LEU A 1 74 ? 37.684 24.338 -49.693 1.00 43.84 74 LEU A N 1
ATOM 606 C CA . LEU A 1 74 ? 38.166 24.333 -48.319 1.00 43.84 74 LEU A CA 1
ATOM 607 C C . LEU A 1 74 ? 36.964 24.420 -47.362 1.00 43.84 74 LEU A C 1
ATOM 609 O O . LEU A 1 74 ? 36.248 25.424 -47.361 1.00 43.84 74 LEU A O 1
ATOM 613 N N . ILE A 1 75 ? 36.720 23.385 -46.554 1.00 55.56 75 ILE A N 1
ATOM 614 C CA . ILE A 1 75 ? 35.598 23.353 -45.602 1.00 55.56 75 ILE A CA 1
ATOM 615 C C . ILE A 1 75 ? 36.122 23.478 -44.163 1.00 55.56 75 ILE A C 1
ATOM 617 O O . ILE A 1 75 ? 37.115 22.857 -43.775 1.00 55.56 75 ILE A O 1
ATOM 621 N N . LYS A 1 76 ? 35.430 24.282 -43.343 1.00 45.78 76 LYS A N 1
ATOM 622 C CA . LYS A 1 76 ? 35.585 24.288 -41.880 1.00 45.78 76 LYS A CA 1
ATOM 623 C C . LYS A 1 76 ? 34.813 23.093 -41.314 1.00 45.78 76 LYS A C 1
ATOM 625 O O . LYS A 1 76 ? 33.594 23.038 -41.453 1.00 45.78 76 LYS A O 1
ATOM 630 N N . PHE A 1 77 ? 35.499 22.129 -40.704 1.00 43.88 77 PHE A N 1
ATOM 631 C CA . PHE A 1 77 ? 34.833 20.999 -40.053 1.00 43.88 77 PHE A CA 1
ATOM 632 C C . PHE A 1 77 ? 34.256 21.470 -38.709 1.00 43.88 77 PHE A C 1
ATOM 634 O O . PHE A 1 77 ? 35.011 21.820 -37.803 1.00 43.88 77 PHE A O 1
ATOM 641 N N . VAL A 1 78 ? 32.928 21.516 -38.594 1.00 44.31 78 VAL A N 1
ATOM 642 C CA . VAL A 1 78 ? 32.222 21.692 -37.318 1.00 44.31 78 VAL A CA 1
ATOM 643 C C . VAL A 1 78 ? 31.719 20.315 -36.910 1.00 44.31 78 VAL A C 1
ATOM 645 O O . VAL A 1 78 ? 30.965 19.691 -37.653 1.00 44.31 78 VAL A O 1
ATOM 648 N N . VAL A 1 79 ? 32.161 19.817 -35.756 1.00 45.22 79 VAL A N 1
ATOM 649 C CA . VAL A 1 79 ? 31.568 18.626 -35.140 1.00 45.22 79 VAL A CA 1
ATOM 650 C C . VAL A 1 79 ? 30.201 19.056 -34.617 1.00 45.22 79 VAL A C 1
ATOM 652 O O . VAL A 1 79 ? 30.118 19.712 -33.583 1.00 45.22 79 VAL A O 1
ATOM 655 N N . MET A 1 80 ? 29.134 18.773 -35.363 1.00 44.75 80 MET A N 1
ATOM 656 C CA . MET A 1 80 ? 27.777 18.950 -34.850 1.00 44.75 80 MET A CA 1
ATOM 657 C C . MET A 1 80 ? 27.394 17.713 -34.039 1.00 44.75 80 MET A C 1
ATOM 659 O O . MET A 1 80 ? 27.579 16.583 -34.491 1.00 44.75 80 MET A O 1
ATOM 663 N N . SER A 1 81 ? 26.881 17.929 -32.832 1.00 48.84 81 SER A N 1
ATOM 664 C CA . SER A 1 81 ? 26.278 16.886 -32.010 1.00 48.84 81 SER A CA 1
ATOM 665 C C . SER A 1 81 ? 24.980 16.404 -32.667 1.00 48.84 81 SER A C 1
ATOM 667 O O . SER A 1 81 ? 24.143 17.209 -33.070 1.00 48.84 81 SER A O 1
ATOM 669 N N . ASN A 1 82 ? 24.802 15.083 -32.784 1.00 52.81 82 ASN A N 1
ATOM 670 C CA . ASN A 1 82 ? 23.548 14.485 -33.248 1.00 52.81 82 ASN A CA 1
ATOM 671 C C . ASN A 1 82 ? 22.418 14.841 -32.270 1.00 52.81 82 ASN A C 1
ATOM 673 O O . ASN A 1 82 ? 22.290 14.236 -31.201 1.00 52.81 82 ASN A O 1
ATOM 677 N N . SER A 1 83 ? 21.585 15.809 -32.639 1.00 45.00 83 SER A N 1
ATOM 678 C CA . SER A 1 83 ? 20.353 16.156 -31.939 1.00 45.00 83 SER A CA 1
ATOM 679 C C . SER A 1 83 ? 19.343 15.021 -32.115 1.00 45.00 83 SER A C 1
ATOM 681 O O . SER A 1 83 ? 18.634 14.924 -33.115 1.00 45.00 83 SER A O 1
ATOM 683 N N . HIS A 1 84 ? 19.306 14.111 -31.143 1.00 62.50 84 HIS A N 1
ATOM 684 C CA . HIS A 1 84 ? 18.256 13.103 -31.061 1.00 62.50 84 HIS A CA 1
ATOM 685 C C . HIS A 1 84 ? 16.916 13.834 -30.917 1.00 62.50 84 HIS A C 1
ATOM 687 O O . HIS A 1 84 ? 16.792 14.733 -30.085 1.00 62.50 84 HIS A O 1
ATOM 693 N N . GLY A 1 85 ? 15.944 13.493 -31.770 1.00 69.00 85 GLY A N 1
ATOM 694 C CA . GLY A 1 85 ? 14.642 14.159 -31.812 1.00 69.00 85 GLY A CA 1
ATOM 695 C C . GLY A 1 85 ? 13.999 14.236 -30.426 1.00 69.00 85 GLY A C 1
ATOM 696 O O . GLY A 1 85 ? 13.972 13.245 -29.697 1.00 69.00 85 GLY A O 1
ATOM 697 N N . GLY A 1 86 ? 13.517 15.425 -30.064 1.00 74.19 86 GLY A N 1
ATOM 698 C CA . GLY A 1 86 ? 12.913 15.686 -28.761 1.00 74.19 86 GLY A CA 1
ATOM 699 C C . GLY A 1 86 ? 11.665 14.840 -28.485 1.00 74.19 86 GLY A C 1
ATOM 700 O O . GLY A 1 86 ? 11.067 14.237 -29.382 1.00 74.19 86 GLY A O 1
ATOM 701 N N . LYS A 1 87 ? 11.266 14.812 -27.211 1.00 75.50 87 LYS A N 1
ATOM 702 C CA . LYS A 1 87 ? 10.058 14.136 -26.726 1.00 75.50 87 LYS A CA 1
ATOM 703 C C . LYS A 1 87 ? 8.829 14.638 -27.498 1.00 75.50 87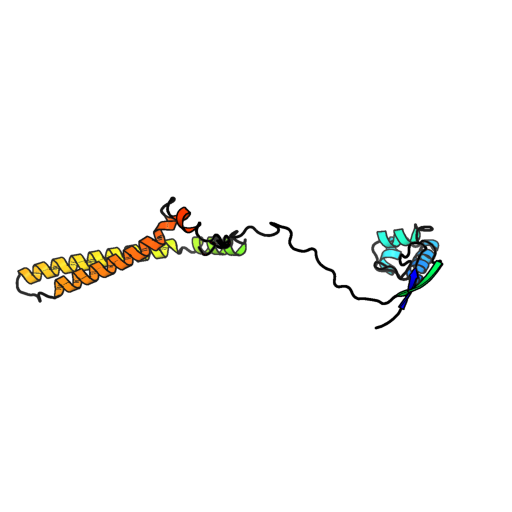 LYS A C 1
ATOM 705 O O . LYS A 1 87 ? 8.562 15.834 -27.515 1.00 75.50 87 LYS A O 1
ATOM 710 N N . ARG A 1 88 ? 8.066 13.729 -28.111 1.00 81.25 88 ARG A N 1
ATOM 711 C CA . ARG A 1 88 ? 6.755 14.048 -28.706 1.00 81.25 88 ARG A CA 1
ATOM 712 C C . ARG A 1 88 ? 5.695 14.141 -27.604 1.00 81.25 88 ARG A C 1
ATOM 714 O O . ARG A 1 88 ? 5.835 13.479 -26.570 1.00 81.25 88 ARG A O 1
ATOM 721 N N . GLU A 1 89 ? 4.633 14.909 -27.814 1.00 75.25 89 GLU A N 1
ATOM 722 C CA . GLU A 1 89 ? 3.492 14.946 -26.890 1.00 75.25 89 GLU A CA 1
ATOM 723 C C . GLU A 1 89 ? 2.948 13.526 -26.657 1.00 75.25 89 GLU A C 1
ATOM 725 O O . GLU A 1 89 ? 2.864 12.720 -27.584 1.00 75.25 89 GLU A O 1
ATOM 730 N N . ASN A 1 90 ? 2.680 13.182 -25.392 1.00 70.12 90 ASN A N 1
ATOM 731 C CA . ASN A 1 90 ? 2.281 11.840 -24.932 1.00 70.12 90 ASN A CA 1
ATOM 732 C C . ASN A 1 90 ? 3.261 10.693 -25.243 1.00 70.12 90 ASN A C 1
ATOM 734 O O . ASN A 1 90 ? 2.932 9.525 -25.029 1.00 70.12 90 ASN A O 1
ATOM 738 N N . SER A 1 91 ? 4.481 10.989 -25.703 1.00 74.44 91 SER A N 1
ATOM 739 C CA . SER A 1 91 ? 5.512 9.961 -25.817 1.00 74.44 91 SER A CA 1
ATOM 740 C C . SER A 1 91 ? 6.026 9.554 -24.439 1.00 74.44 91 SER A C 1
ATOM 742 O O . SER A 1 91 ? 6.319 10.385 -23.572 1.00 74.44 91 SER A O 1
ATOM 744 N N . GLY A 1 92 ? 6.133 8.243 -24.248 1.00 77.62 92 GLY A N 1
ATOM 745 C CA . GLY A 1 92 ? 6.605 7.642 -23.014 1.00 77.62 92 GLY A CA 1
ATOM 746 C C . GLY A 1 92 ? 5.547 6.792 -22.331 1.00 77.62 92 GLY A C 1
ATOM 747 O O . GLY A 1 92 ? 4.492 6.454 -22.865 1.00 77.62 92 GLY A O 1
ATOM 748 N N . ARG A 1 93 ? 5.895 6.379 -21.125 1.00 77.75 93 ARG A N 1
ATOM 749 C CA . ARG A 1 93 ? 5.089 5.491 -20.314 1.00 77.75 93 ARG A CA 1
ATOM 750 C C . ARG A 1 93 ? 3.990 6.284 -19.607 1.00 77.75 93 ARG A C 1
ATOM 752 O O . ARG A 1 93 ? 4.293 7.311 -19.014 1.00 77.75 93 ARG A O 1
ATOM 759 N N . LYS A 1 94 ? 2.744 5.792 -19.619 1.00 79.38 94 LYS A N 1
ATOM 760 C CA . LYS A 1 94 ? 1.636 6.417 -18.875 1.00 79.38 94 LYS A CA 1
ATOM 761 C C . LYS A 1 94 ? 2.026 6.611 -17.406 1.00 79.38 94 LYS A C 1
ATOM 763 O O . LYS A 1 94 ? 2.509 5.658 -16.774 1.00 79.38 94 LYS A O 1
ATOM 768 N N . ASN A 1 95 ? 1.796 7.818 -16.890 1.00 73.50 95 ASN A N 1
ATOM 769 C CA . ASN A 1 95 ? 2.020 8.154 -15.487 1.00 73.50 95 ASN A CA 1
ATOM 770 C C . ASN A 1 95 ? 1.265 7.153 -14.596 1.00 73.50 95 ASN A C 1
ATOM 772 O O . ASN A 1 95 ? 0.126 6.796 -14.885 1.00 73.50 95 ASN A O 1
ATOM 776 N N . GLY A 1 96 ? 1.941 6.630 -13.570 1.00 73.81 96 GLY A N 1
ATOM 777 C CA . GLY A 1 96 ? 1.376 5.647 -12.635 1.00 73.81 96 GLY A CA 1
ATOM 778 C C . GLY A 1 96 ? 1.418 4.179 -13.081 1.00 73.81 96 GLY A C 1
ATOM 779 O O . GLY A 1 96 ? 1.064 3.299 -12.303 1.00 73.81 96 GLY A O 1
ATOM 780 N N . SER A 1 97 ? 1.878 3.852 -14.295 1.00 80.19 97 SER A N 1
ATOM 781 C CA . SER A 1 97 ? 1.971 2.437 -14.687 1.00 80.19 97 SER A CA 1
ATOM 782 C C . SER A 1 97 ? 3.120 1.704 -13.967 1.00 80.19 97 SER A C 1
ATOM 784 O O . SER A 1 97 ? 4.277 2.126 -13.985 1.00 80.19 97 SER A O 1
ATOM 786 N N . LEU A 1 98 ? 2.814 0.559 -13.345 1.00 77.69 98 LEU A N 1
ATOM 787 C CA . LEU A 1 98 ? 3.760 -0.248 -12.555 1.00 77.69 98 LEU A CA 1
ATOM 788 C C . LEU A 1 98 ? 4.757 -0.997 -13.435 1.00 77.69 98 LEU A C 1
ATOM 790 O O . LEU A 1 98 ? 4.355 -1.723 -14.345 1.00 77.69 98 LEU A O 1
ATOM 794 N N . THR A 1 99 ? 6.066 -0.815 -13.226 1.00 84.69 99 THR A N 1
ATOM 795 C CA . THR A 1 99 ? 7.107 -1.566 -13.968 1.00 84.69 99 THR A CA 1
ATOM 796 C C . THR A 1 99 ? 6.955 -3.078 -13.755 1.00 84.69 99 THR A C 1
ATOM 798 O O . THR A 1 99 ? 6.380 -3.519 -12.760 1.00 84.69 99 THR A O 1
ATOM 801 N N . ARG A 1 100 ? 7.533 -3.894 -14.647 1.00 84.50 100 ARG A N 1
ATOM 802 C CA . ARG A 1 100 ? 7.576 -5.353 -14.454 1.00 84.50 100 ARG A CA 1
ATOM 803 C C . ARG A 1 100 ? 8.224 -5.728 -13.114 1.00 84.50 100 ARG A C 1
ATOM 805 O O . ARG A 1 100 ? 7.702 -6.585 -12.418 1.00 84.50 100 ARG A O 1
ATOM 812 N N . LYS A 1 101 ? 9.313 -5.048 -12.730 1.00 85.50 101 LYS A N 1
ATOM 813 C CA . LYS A 1 101 ? 10.010 -5.283 -11.454 1.00 85.50 101 LYS A CA 1
ATOM 814 C C . LYS A 1 101 ? 9.123 -4.962 -10.251 1.00 85.50 101 LYS A C 1
ATOM 816 O O . LYS A 1 101 ? 8.979 -5.798 -9.373 1.00 85.50 101 LYS A O 1
ATOM 821 N N . THR A 1 102 ? 8.487 -3.790 -10.238 1.00 82.06 102 THR A N 1
ATOM 822 C CA . THR A 1 102 ? 7.601 -3.381 -9.132 1.00 82.06 102 THR A CA 1
ATOM 823 C C . THR A 1 102 ? 6.388 -4.298 -8.998 1.00 82.06 102 THR A C 1
ATOM 825 O O . THR A 1 102 ? 5.967 -4.571 -7.882 1.00 82.06 102 THR A O 1
ATOM 828 N N . ARG A 1 103 ? 5.853 -4.817 -10.114 1.00 84.88 103 ARG A N 1
ATOM 829 C CA . ARG A 1 103 ? 4.760 -5.797 -10.079 1.00 84.88 103 ARG A CA 1
ATOM 830 C C . ARG A 1 103 ? 5.201 -7.119 -9.449 1.00 84.88 103 ARG A C 1
ATOM 832 O O . ARG A 1 103 ? 4.539 -7.587 -8.538 1.00 84.88 103 ARG A O 1
ATOM 839 N N . LEU A 1 104 ? 6.344 -7.660 -9.874 1.00 84.94 104 LEU A N 1
ATOM 840 C CA . LEU A 1 104 ? 6.882 -8.909 -9.324 1.00 84.94 104 LEU A CA 1
ATOM 841 C C . LEU A 1 104 ? 7.203 -8.798 -7.827 1.00 84.94 104 LEU A C 1
ATOM 843 O O . LEU A 1 104 ? 6.999 -9.754 -7.094 1.00 84.94 104 LEU A O 1
ATOM 847 N N . ILE A 1 105 ? 7.686 -7.641 -7.363 1.00 81.56 105 ILE A N 1
ATOM 848 C CA . ILE A 1 105 ? 7.922 -7.399 -5.930 1.00 81.56 105 ILE A CA 1
ATOM 849 C C . ILE A 1 105 ? 6.598 -7.424 -5.157 1.00 81.56 105 ILE A C 1
ATOM 851 O O . ILE A 1 105 ? 6.527 -8.060 -4.112 1.00 81.56 105 ILE A O 1
ATOM 855 N N . ALA A 1 106 ? 5.549 -6.782 -5.681 1.00 79.88 106 ALA A N 1
ATOM 856 C CA . ALA A 1 106 ? 4.229 -6.793 -5.053 1.00 79.88 106 ALA A CA 1
ATOM 857 C C . ALA A 1 106 ? 3.611 -8.203 -5.025 1.00 79.88 106 ALA A C 1
ATOM 859 O O . ALA A 1 106 ? 3.081 -8.612 -3.996 1.00 79.88 106 ALA A O 1
ATOM 860 N N . GLU A 1 107 ? 3.729 -8.959 -6.121 1.00 83.44 107 GLU A N 1
ATOM 861 C CA . GLU A 1 107 ? 3.291 -10.362 -6.227 1.00 83.44 107 GLU A CA 1
ATOM 862 C C . GLU A 1 107 ? 4.077 -11.282 -5.275 1.00 83.44 107 GLU A C 1
ATOM 864 O O . GLU A 1 107 ? 3.506 -12.160 -4.636 1.00 83.44 107 GLU A O 1
ATOM 869 N N . LYS A 1 108 ? 5.386 -11.055 -5.118 1.00 82.12 108 LYS A N 1
ATOM 870 C CA . LYS A 1 108 ? 6.220 -11.803 -4.170 1.00 82.12 108 LYS A CA 1
ATOM 871 C C . LYS A 1 108 ? 5.851 -11.485 -2.723 1.00 82.12 108 LYS A C 1
ATOM 873 O O . LYS A 1 108 ? 5.691 -12.405 -1.939 1.00 82.12 108 LYS A O 1
ATOM 878 N N . ALA A 1 109 ? 5.648 -10.211 -2.386 1.00 79.94 109 ALA A N 1
ATOM 879 C CA . ALA A 1 109 ? 5.242 -9.795 -1.042 1.00 79.94 109 ALA A CA 1
ATOM 880 C C . ALA A 1 109 ? 3.839 -10.307 -0.663 1.00 79.94 109 ALA A C 1
ATOM 882 O O . ALA A 1 109 ? 3.613 -10.701 0.476 1.00 79.94 109 ALA A O 1
ATOM 883 N N . THR A 1 110 ? 2.909 -10.355 -1.625 1.00 80.62 110 THR A N 1
ATOM 884 C CA . THR A 1 110 ? 1.593 -10.995 -1.433 1.00 80.62 110 THR A CA 1
ATOM 885 C C . THR A 1 110 ? 1.715 -12.507 -1.249 1.00 80.62 110 THR A C 1
ATOM 887 O O . THR A 1 110 ? 0.998 -13.067 -0.428 1.00 80.62 110 THR A O 1
ATOM 890 N N . ALA A 1 111 ? 2.639 -13.169 -1.952 1.00 81.00 111 ALA A N 1
ATOM 891 C CA . ALA A 1 111 ? 2.881 -14.605 -1.801 1.00 81.00 111 ALA A CA 1
ATOM 892 C C . ALA A 1 111 ? 3.634 -14.978 -0.508 1.00 81.00 111 ALA A C 1
ATOM 894 O O . ALA A 1 111 ? 3.384 -16.038 0.057 1.00 81.00 111 ALA A O 1
ATOM 895 N N . GLU A 1 112 ? 4.547 -14.125 -0.032 1.00 75.62 112 GLU A N 1
ATOM 896 C CA . GLU A 1 112 ? 5.328 -14.326 1.201 1.00 75.62 112 GLU A CA 1
ATOM 897 C C . GLU A 1 112 ? 4.503 -14.087 2.481 1.00 75.62 112 GLU A C 1
ATOM 899 O O . GLU A 1 112 ? 4.961 -14.402 3.577 1.00 75.62 112 GLU A O 1
ATOM 904 N N . GLY A 1 113 ? 3.254 -13.629 2.335 1.00 68.19 113 GLY A N 1
ATOM 905 C CA . GLY A 1 113 ? 2.200 -13.851 3.326 1.00 68.19 113 GLY A CA 1
ATOM 906 C C . GLY A 1 113 ? 1.961 -12.724 4.325 1.00 68.19 113 GLY A C 1
ATOM 907 O O . GLY A 1 113 ? 1.210 -12.930 5.275 1.00 68.19 113 GLY A O 1
ATOM 908 N N . ILE A 1 114 ? 2.567 -11.547 4.140 1.00 79.69 114 ILE A N 1
ATOM 909 C CA . ILE A 1 114 ? 2.189 -10.356 4.909 1.00 79.69 114 ILE A CA 1
ATOM 910 C C . ILE A 1 114 ? 2.076 -9.158 3.970 1.00 79.69 114 ILE A C 1
ATOM 912 O O . ILE A 1 114 ? 3.051 -8.486 3.629 1.00 79.69 114 ILE A O 1
ATOM 916 N N . THR A 1 115 ? 0.849 -8.872 3.559 1.00 87.31 115 THR A N 1
ATOM 917 C CA . THR A 1 115 ? 0.509 -7.654 2.829 1.00 87.31 115 THR A CA 1
ATOM 918 C C . THR A 1 115 ? 0.371 -6.467 3.787 1.00 87.31 115 THR A C 1
ATOM 920 O O . THR A 1 115 ? -0.024 -6.642 4.942 1.00 87.31 115 THR A O 1
ATOM 923 N N . PRO A 1 116 ? 0.617 -5.223 3.330 1.00 88.31 116 PRO A N 1
ATOM 924 C CA . PRO A 1 116 ? 0.385 -4.037 4.157 1.00 88.31 116 PRO A CA 1
ATOM 925 C C . PRO A 1 116 ? -1.042 -3.963 4.717 1.00 88.31 116 PRO A C 1
ATOM 927 O O . PRO A 1 116 ? -1.239 -3.560 5.860 1.00 88.31 116 PRO A O 1
ATOM 930 N N . LEU A 1 117 ? -2.037 -4.397 3.934 1.00 87.06 117 LEU A N 1
ATOM 931 C CA . LEU A 1 117 ? -3.431 -4.439 4.369 1.00 87.06 117 LEU A CA 1
ATOM 932 C C . LEU A 1 117 ? -3.652 -5.443 5.505 1.00 87.06 117 LEU A C 1
ATOM 934 O O . LEU A 1 117 ? -4.341 -5.126 6.470 1.00 87.06 117 LEU A O 1
ATOM 938 N N . GLU A 1 118 ? -3.047 -6.627 5.426 1.00 88.19 118 GLU A N 1
ATOM 939 C CA . GLU A 1 118 ? -3.129 -7.625 6.498 1.00 88.19 118 GLU A CA 1
ATOM 940 C C . GLU A 1 118 ? -2.488 -7.130 7.794 1.00 88.19 118 GLU A C 1
ATOM 942 O O . GLU A 1 118 ? -3.058 -7.352 8.860 1.00 88.19 118 GLU A O 1
ATOM 947 N N . VAL A 1 119 ? -1.360 -6.412 7.722 1.00 90.50 119 VAL A N 1
ATOM 948 C CA . VAL A 1 119 ? -0.735 -5.799 8.909 1.00 90.50 119 VAL A CA 1
ATOM 949 C C . VAL A 1 119 ? -1.678 -4.794 9.558 1.00 90.50 119 VAL A C 1
ATOM 951 O O . VAL A 1 119 ? -1.911 -4.874 10.763 1.00 90.50 119 VAL A O 1
ATOM 954 N N . MET A 1 120 ? -2.260 -3.887 8.766 1.00 90.69 120 MET A N 1
ATOM 955 C CA . MET A 1 120 ? -3.203 -2.885 9.273 1.00 90.69 120 MET A CA 1
ATOM 956 C C . MET A 1 120 ? -4.423 -3.544 9.925 1.00 90.69 120 MET A C 1
ATOM 958 O O . MET A 1 120 ? -4.810 -3.168 11.028 1.00 90.69 120 MET A O 1
ATOM 962 N N . LEU A 1 121 ? -5.002 -4.565 9.285 1.00 90.81 121 LEU A N 1
ATOM 963 C CA . LEU A 1 121 ? -6.161 -5.285 9.816 1.00 90.81 121 LEU A CA 1
ATOM 964 C C . LEU A 1 121 ? -5.835 -6.083 11.080 1.00 90.81 121 LEU A C 1
ATOM 966 O O . LEU A 1 121 ? -6.666 -6.153 11.985 1.00 90.81 121 LEU A O 1
ATOM 970 N N . ARG A 1 122 ? -4.647 -6.689 11.151 1.00 93.31 122 ARG A N 1
ATOM 971 C CA . ARG A 1 122 ? -4.194 -7.420 12.333 1.00 93.31 122 ARG A CA 1
ATOM 972 C C . ARG A 1 122 ? -3.990 -6.478 13.514 1.00 93.31 122 ARG A C 1
ATOM 974 O O . ARG A 1 122 ? -4.591 -6.714 14.555 1.00 93.31 122 ARG A O 1
ATOM 981 N N . ALA A 1 123 ? -3.231 -5.400 13.323 1.00 94.31 123 ALA A N 1
ATOM 982 C CA . ALA A 1 123 ? -3.012 -4.394 14.357 1.00 94.31 123 ALA A CA 1
ATOM 983 C C . ALA A 1 123 ? -4.350 -3.805 14.834 1.00 94.31 123 ALA A C 1
ATOM 985 O O . ALA A 1 123 ? -4.625 -3.776 16.028 1.00 94.31 123 ALA A O 1
ATOM 986 N N . MET A 1 124 ? -5.244 -3.446 13.904 1.00 94.50 124 MET A N 1
ATOM 987 C CA . MET A 1 124 ? -6.583 -2.949 14.236 1.00 94.50 124 MET A CA 1
ATOM 988 C C . MET A 1 124 ? -7.361 -3.932 15.127 1.00 94.50 124 MET A C 1
ATOM 990 O O . MET A 1 124 ? -7.976 -3.509 16.102 1.00 94.50 124 MET A O 1
ATOM 994 N N . ARG A 1 125 ? -7.328 -5.239 14.828 1.00 95.06 125 ARG A N 1
ATOM 995 C CA . ARG A 1 125 ? -7.994 -6.274 15.641 1.00 95.06 125 ARG A CA 1
ATOM 996 C C . ARG A 1 125 ? -7.357 -6.444 17.018 1.00 95.06 125 ARG A C 1
ATOM 998 O O . ARG A 1 125 ? -8.090 -6.603 17.986 1.00 95.06 125 ARG A O 1
ATOM 1005 N N . GLU A 1 126 ? -6.030 -6.401 17.104 1.00 96.06 126 GLU A N 1
ATOM 1006 C CA . GLU A 1 126 ? -5.296 -6.491 18.372 1.00 96.06 126 GLU A CA 1
ATOM 1007 C C . GLU A 1 126 ? -5.646 -5.311 19.296 1.00 96.06 126 GLU A C 1
ATOM 1009 O O . GLU A 1 126 ? -5.951 -5.525 20.466 1.00 96.06 126 GLU A O 1
ATOM 1014 N N . HIS A 1 127 ? -5.732 -4.084 18.767 1.00 94.88 127 HIS A N 1
ATOM 1015 C CA . HIS A 1 127 ? -6.164 -2.915 19.546 1.00 94.88 127 HIS A CA 1
ATOM 1016 C C . HIS A 1 127 ? -7.627 -3.006 20.011 1.00 94.88 127 HIS A C 1
ATOM 1018 O O . HIS A 1 127 ? -7.939 -2.600 21.131 1.00 94.88 127 HIS A O 1
ATOM 1024 N N . VAL A 1 128 ? -8.529 -3.552 19.184 1.00 96.31 128 VAL A N 1
ATOM 1025 C CA . VAL A 1 128 ? -9.928 -3.789 19.588 1.00 96.31 128 VAL A CA 1
ATOM 1026 C C . VAL A 1 128 ? -10.001 -4.825 20.709 1.00 96.31 128 VAL A C 1
ATOM 1028 O O . VAL A 1 128 ? -10.655 -4.572 21.717 1.00 96.31 128 VAL A O 1
ATOM 1031 N N . ALA A 1 129 ? -9.286 -5.945 20.573 1.00 96.31 129 ALA A N 1
ATOM 1032 C CA . ALA A 1 129 ? -9.231 -6.977 21.606 1.00 96.31 129 ALA A CA 1
ATOM 1033 C C . ALA A 1 129 ? -8.675 -6.422 22.926 1.00 96.31 129 ALA A C 1
ATOM 1035 O O . ALA A 1 129 ? -9.290 -6.603 23.974 1.00 96.31 129 ALA A O 1
ATOM 1036 N N . HIS A 1 130 ? -7.582 -5.656 22.866 1.00 93.44 130 HIS A N 1
ATOM 1037 C CA . HIS A 1 130 ? -6.998 -5.015 24.041 1.00 93.44 130 HIS A CA 1
ATOM 1038 C C . HIS A 1 130 ? -7.970 -4.039 24.722 1.00 93.44 130 HIS A C 1
ATOM 1040 O O . HIS A 1 130 ? -8.060 -3.988 25.948 1.00 93.44 130 HIS A O 1
ATOM 1046 N N . ALA A 1 131 ? -8.743 -3.280 23.941 1.00 94.62 131 ALA A N 1
ATOM 1047 C CA . ALA A 1 131 ? -9.757 -2.393 24.496 1.00 94.62 131 ALA A CA 1
ATOM 1048 C C . ALA A 1 131 ? -10.884 -3.153 25.208 1.00 94.62 131 ALA A C 1
ATOM 1050 O O . ALA A 1 131 ? -11.376 -2.686 26.236 1.00 94.62 131 ALA A O 1
ATOM 1051 N N . ASP A 1 132 ? -11.309 -4.296 24.673 1.00 94.50 132 ASP A N 1
ATOM 1052 C CA . ASP A 1 132 ? -12.360 -5.110 25.281 1.00 94.50 132 ASP A CA 1
ATOM 1053 C C . ASP A 1 132 ? -11.867 -5.823 26.551 1.00 94.50 132 ASP A C 1
ATOM 1055 O O . ASP A 1 132 ? -12.598 -5.861 27.542 1.00 94.50 132 ASP A O 1
ATOM 1059 N N . GLU A 1 133 ? -10.607 -6.267 26.586 1.00 94.69 133 GLU A N 1
ATOM 1060 C CA . GLU A 1 133 ? -9.947 -6.767 27.802 1.00 94.69 133 GLU A CA 1
ATOM 1061 C C . GLU A 1 133 ? -9.887 -5.698 28.901 1.00 94.69 133 GLU A C 1
ATOM 1063 O O . GLU A 1 133 ? -10.262 -5.957 30.045 1.00 94.69 133 GLU A O 1
ATOM 1068 N N . LEU A 1 134 ? -9.469 -4.473 28.562 1.00 93.75 134 LEU A N 1
ATOM 1069 C CA . LEU A 1 134 ? -9.406 -3.362 29.516 1.00 93.75 134 LEU A CA 1
ATOM 1070 C C . LEU A 1 134 ? -10.790 -2.968 30.044 1.00 93.75 134 LEU A C 1
ATOM 1072 O O . LEU A 1 134 ? -10.921 -2.623 31.217 1.00 93.75 134 LEU A O 1
ATOM 1076 N N . LYS A 1 135 ? -11.834 -3.036 29.209 1.00 92.19 135 LYS A N 1
ATOM 1077 C CA . LYS A 1 135 ? -13.217 -2.820 29.662 1.00 92.19 135 LYS A CA 1
ATOM 1078 C C . LYS A 1 135 ? -13.679 -3.921 30.607 1.00 92.19 135 LYS A C 1
ATOM 1080 O O . LYS A 1 135 ? -14.325 -3.600 31.596 1.00 92.19 135 LYS A O 1
ATOM 1085 N N . ALA A 1 136 ? -13.361 -5.184 30.323 1.00 92.38 136 ALA A N 1
ATOM 1086 C CA . ALA A 1 136 ? -13.702 -6.292 31.214 1.00 92.38 136 ALA A CA 1
ATOM 1087 C C . ALA A 1 136 ? -13.050 -6.099 32.592 1.00 92.38 136 ALA A C 1
ATOM 1089 O O . ALA A 1 136 ? -13.745 -6.103 33.603 1.00 92.38 136 ALA A O 1
ATOM 1090 N N . GLN A 1 137 ? -11.754 -5.769 32.619 1.00 91.25 137 GLN A N 1
ATOM 1091 C CA . GLN A 1 137 ? -11.040 -5.428 33.855 1.00 91.25 137 GLN A CA 1
ATOM 1092 C C . GLN A 1 137 ? -11.643 -4.212 34.567 1.00 91.25 137 GLN A C 1
ATOM 1094 O O . GLN A 1 137 ? -11.656 -4.160 35.795 1.00 91.25 137 GLN A O 1
ATOM 1099 N N . ALA A 1 138 ? -12.136 -3.219 33.820 1.00 89.88 138 ALA A N 1
ATOM 1100 C CA . ALA A 1 138 ? -12.801 -2.060 34.404 1.00 89.88 138 ALA A CA 1
ATOM 1101 C C . ALA A 1 138 ? -14.116 -2.449 35.094 1.00 89.88 138 ALA A C 1
ATOM 1103 O O . ALA A 1 138 ? -14.371 -1.969 36.193 1.00 89.88 138 ALA A O 1
ATOM 1104 N N . VAL A 1 139 ? -14.909 -3.342 34.491 1.00 89.69 139 VAL A N 1
ATOM 1105 C CA . VAL A 1 139 ? -16.139 -3.880 35.099 1.00 89.69 139 VAL A CA 1
ATOM 1106 C C . VAL A 1 139 ? -15.811 -4.676 36.362 1.00 89.69 139 VAL A C 1
ATOM 1108 O O . VAL A 1 139 ? -16.436 -4.460 37.400 1.00 89.69 139 VAL A O 1
ATOM 1111 N N . ASP A 1 140 ? -14.788 -5.530 36.320 1.00 87.62 140 ASP A N 1
ATOM 1112 C CA . ASP A 1 140 ? -14.342 -6.280 37.498 1.00 87.62 140 ASP A CA 1
ATOM 1113 C C . ASP A 1 140 ? -13.889 -5.324 38.620 1.00 87.62 140 ASP A C 1
ATOM 1115 O O . ASP A 1 140 ? -14.302 -5.457 39.774 1.00 87.62 140 ASP A O 1
ATOM 1119 N N . ALA A 1 141 ? -13.117 -4.286 38.285 1.00 86.50 141 ALA A N 1
ATOM 1120 C CA . ALA A 1 141 ? -12.693 -3.257 39.235 1.00 86.50 141 ALA A CA 1
ATOM 1121 C C . ALA A 1 141 ? -13.867 -2.443 39.813 1.00 86.50 141 ALA A C 1
ATOM 1123 O O . ALA A 1 141 ? -13.839 -2.082 40.989 1.00 86.50 141 ALA A O 1
ATOM 1124 N N . GLU A 1 142 ? -14.909 -2.167 39.025 1.00 85.50 142 GLU A N 1
ATOM 1125 C CA . GLU A 1 142 ? -16.140 -1.525 39.503 1.00 85.50 142 GLU A CA 1
ATOM 1126 C C . GLU A 1 142 ? -16.883 -2.411 40.505 1.00 85.50 142 GLU A C 1
ATOM 1128 O O . GLU A 1 142 ? -17.327 -1.926 41.546 1.00 85.50 142 GLU A O 1
ATOM 1133 N N . THR A 1 143 ? -16.979 -3.717 40.237 1.00 86.75 143 THR A N 1
ATOM 1134 C CA . THR A 1 143 ? -17.596 -4.659 41.182 1.00 86.75 143 THR A CA 1
ATOM 1135 C C . THR A 1 143 ? -16.811 -4.764 42.490 1.00 86.75 143 THR A C 1
ATOM 1137 O O . THR A 1 143 ? -17.415 -4.764 43.561 1.00 86.75 143 THR A O 1
ATOM 1140 N N . ALA A 1 144 ? -15.476 -4.756 42.429 1.00 85.38 144 ALA A N 1
ATOM 1141 C CA . ALA A 1 144 ? -14.616 -4.738 43.611 1.00 85.38 144 ALA A CA 1
ATOM 1142 C C . ALA A 1 144 ? -14.744 -3.429 44.412 1.00 85.38 144 ALA A C 1
ATOM 1144 O O . ALA A 1 144 ? -14.770 -3.448 45.642 1.00 85.38 144 ALA A O 1
ATOM 1145 N N . LEU A 1 145 ? -14.890 -2.291 43.723 1.00 84.00 145 LEU A N 1
ATOM 1146 C CA . LEU A 1 145 ? -15.147 -0.996 44.355 1.00 84.00 145 LEU A CA 1
ATOM 1147 C C . LEU A 1 145 ? -16.485 -0.988 45.104 1.00 84.00 145 LEU A C 1
ATOM 1149 O O . LEU A 1 145 ? -16.555 -0.476 46.219 1.00 84.00 145 LEU A O 1
ATOM 1153 N N . LEU A 1 146 ? -17.535 -1.576 44.521 1.00 84.25 146 LEU A N 1
ATOM 1154 C CA . LEU A 1 146 ? -18.844 -1.708 45.173 1.00 84.25 146 LEU A CA 1
ATOM 1155 C C . LEU A 1 146 ? -18.791 -2.571 46.442 1.00 84.25 146 LEU A C 1
ATOM 1157 O O . LEU A 1 146 ? -19.554 -2.323 47.373 1.00 84.25 146 LEU A O 1
ATOM 1161 N N . LEU A 1 147 ? -17.893 -3.558 46.487 1.00 85.19 147 LEU A N 1
ATOM 1162 C CA . LEU A 1 147 ? -17.668 -4.423 47.649 1.00 85.19 147 LEU A CA 1
ATOM 1163 C C . LEU A 1 147 ? -16.800 -3.763 48.739 1.00 85.19 147 LEU A C 1
ATOM 1165 O O . LEU A 1 147 ? -16.719 -4.291 49.843 1.00 85.19 147 LEU A O 1
ATOM 1169 N N . GLY A 1 148 ? -16.224 -2.585 48.468 1.00 78.56 148 GLY A N 1
ATOM 1170 C CA . GLY A 1 148 ? -15.469 -1.785 49.440 1.00 78.56 148 GLY A CA 1
ATOM 1171 C C . GLY A 1 148 ? -13.965 -2.069 49.502 1.00 78.56 148 GLY A C 1
ATOM 1172 O O . GLY A 1 148 ? -13.285 -1.468 50.329 1.00 78.56 148 GLY A O 1
ATOM 1173 N N . ASP A 1 149 ? -13.437 -2.922 48.620 1.00 68.69 149 ASP A N 1
ATOM 1174 C CA . ASP A 1 149 ? -12.052 -3.419 48.677 1.00 68.69 149 ASP A CA 1
ATOM 1175 C C . ASP A 1 149 ? -11.083 -2.711 47.703 1.00 68.69 149 ASP A C 1
ATOM 1177 O O . ASP A 1 149 ? -9.928 -3.121 47.574 1.00 68.69 149 ASP A O 1
ATOM 1181 N N . ALA A 1 150 ? -11.515 -1.662 46.988 1.00 71.25 150 ALA A N 1
ATOM 1182 C CA . ALA A 1 150 ? -10.722 -1.068 45.904 1.00 71.25 150 ALA A CA 1
ATOM 1183 C C . ALA A 1 150 ? -10.693 0.469 45.880 1.00 71.25 150 ALA A C 1
ATOM 1185 O O . ALA A 1 150 ? -11.612 1.154 46.327 1.00 71.25 150 ALA A O 1
ATOM 1186 N N . ASP A 1 151 ? -9.635 1.009 45.269 1.00 77.25 151 ASP A N 1
ATOM 1187 C CA . ASP A 1 151 ? -9.471 2.436 44.996 1.00 77.25 151 ASP A CA 1
ATOM 1188 C C . ASP A 1 151 ? -10.419 2.912 43.880 1.00 77.25 151 ASP A C 1
ATOM 1190 O O . ASP A 1 151 ? -10.397 2.404 42.754 1.00 77.25 151 ASP A O 1
ATOM 1194 N N . SER A 1 152 ? -11.174 3.985 44.138 1.00 77.50 152 SER A N 1
ATOM 1195 C CA . SER A 1 152 ? -12.139 4.569 43.185 1.00 77.50 152 SER A CA 1
ATOM 1196 C C . SER A 1 152 ? -11.523 5.065 41.867 1.00 77.50 152 SER A C 1
ATOM 1198 O O . SER A 1 152 ? -12.225 5.248 40.873 1.00 77.50 152 SER A O 1
ATOM 1200 N N . ALA A 1 153 ? -10.203 5.263 41.829 1.00 84.56 153 ALA A N 1
ATOM 1201 C CA . ALA A 1 153 ? -9.480 5.756 40.658 1.00 84.56 153 ALA A CA 1
ATOM 1202 C C . ALA A 1 153 ? -9.129 4.667 39.625 1.00 84.56 153 ALA A C 1
ATOM 1204 O O . ALA A 1 153 ? -8.840 4.997 38.472 1.00 84.56 153 ALA A O 1
ATOM 1205 N N . VAL A 1 154 ? -9.114 3.388 40.013 1.00 83.62 154 VAL A N 1
ATOM 1206 C CA . VAL A 1 154 ? -8.717 2.265 39.143 1.00 83.62 154 VAL A CA 1
ATOM 1207 C C . VAL A 1 154 ? -9.656 2.077 37.940 1.00 83.62 154 VAL A C 1
ATOM 1209 O O . VAL A 1 154 ? -9.146 2.071 36.814 1.00 83.62 154 VAL A O 1
ATOM 1212 N N . PRO A 1 155 ? -10.995 2.010 38.095 1.00 84.31 155 PRO A N 1
ATOM 1213 C CA . PRO A 1 155 ? -11.885 1.778 36.955 1.00 84.31 155 PRO A CA 1
ATOM 1214 C C . PRO A 1 155 ? -11.834 2.921 35.932 1.00 84.31 155 PRO A C 1
ATOM 1216 O O . PRO A 1 155 ? -11.765 2.682 34.727 1.00 84.31 155 PRO A O 1
ATOM 1219 N N . ALA A 1 156 ? -11.760 4.177 36.388 1.00 88.06 156 ALA A N 1
ATOM 1220 C CA . ALA A 1 156 ? -11.665 5.335 35.498 1.00 88.06 156 ALA A CA 1
ATOM 1221 C C . ALA A 1 156 ? -10.399 5.307 34.616 1.00 88.06 156 ALA A C 1
ATOM 1223 O O . ALA A 1 156 ? -10.459 5.657 33.434 1.00 88.06 156 ALA A O 1
ATOM 1224 N N . LYS A 1 157 ? -9.261 4.855 35.164 1.00 90.38 157 LYS A N 1
ATOM 1225 C CA . LYS A 1 157 ? -8.006 4.700 34.408 1.00 90.38 157 LYS A CA 1
ATOM 1226 C C . LYS A 1 157 ? -8.116 3.610 33.341 1.00 90.38 157 LYS A C 1
ATOM 1228 O O . LYS A 1 157 ? -7.683 3.837 32.212 1.00 90.38 157 LYS A O 1
ATOM 1233 N N . LEU A 1 158 ? -8.728 2.472 33.672 1.00 90.75 158 LEU A N 1
ATOM 1234 C CA . LEU A 1 158 ? -8.942 1.364 32.733 1.00 90.75 158 LEU A CA 1
ATOM 1235 C C . LEU A 1 158 ? -9.880 1.770 31.587 1.00 90.75 158 LEU A C 1
ATOM 1237 O O . LEU A 1 158 ? -9.564 1.539 30.421 1.00 90.75 158 LEU A O 1
ATOM 1241 N N . HIS A 1 159 ? -10.964 2.493 31.887 1.00 88.00 159 HIS A N 1
ATOM 1242 C CA . HIS A 1 159 ? -11.858 3.053 30.864 1.00 88.00 159 HIS A CA 1
ATOM 1243 C C . HIS A 1 159 ? -11.163 4.057 29.941 1.00 88.00 159 HIS A C 1
ATOM 1245 O O . HIS A 1 159 ? -11.422 4.076 28.735 1.00 88.00 159 HIS A O 1
ATOM 1251 N N . HIS A 1 160 ? -10.290 4.911 30.483 1.00 91.12 160 HIS A N 1
ATOM 1252 C CA . HIS A 1 160 ? -9.507 5.842 29.670 1.00 91.12 160 HIS A CA 1
ATOM 1253 C C . HIS A 1 160 ? -8.524 5.097 28.756 1.00 91.12 160 HIS A C 1
ATOM 1255 O O . HIS A 1 160 ? -8.434 5.408 27.568 1.00 91.12 160 HIS A O 1
ATOM 1261 N N . ALA A 1 161 ? -7.823 4.091 29.282 1.00 92.00 161 ALA A N 1
ATOM 1262 C CA . ALA A 1 161 ? -6.919 3.252 28.498 1.00 92.00 161 ALA A CA 1
ATOM 1263 C C . ALA A 1 161 ? -7.664 2.497 27.379 1.00 92.00 161 ALA A C 1
ATOM 1265 O O . ALA A 1 161 ? -7.219 2.504 26.233 1.00 92.00 161 ALA A O 1
ATOM 1266 N N . ALA A 1 162 ? -8.852 1.951 27.663 1.00 92.25 162 ALA A N 1
ATOM 1267 C CA . ALA A 1 162 ? -9.687 1.296 26.658 1.00 92.25 162 ALA A CA 1
ATOM 1268 C C . ALA A 1 162 ? -10.127 2.260 25.541 1.00 92.25 162 ALA A C 1
ATOM 1270 O O . ALA A 1 162 ? -10.113 1.909 24.360 1.00 92.25 162 ALA A O 1
ATOM 1271 N N . ARG A 1 163 ? -10.490 3.503 25.893 1.00 93.38 163 ARG A N 1
ATOM 1272 C CA . ARG A 1 163 ? -10.805 4.551 24.906 1.00 93.38 163 ARG A CA 1
ATOM 1273 C C . ARG A 1 163 ? -9.602 4.903 24.033 1.00 93.38 163 ARG A C 1
ATOM 1275 O O . ARG A 1 163 ? -9.781 5.104 22.833 1.00 93.38 163 ARG A O 1
ATOM 1282 N N . ALA A 1 164 ? -8.404 4.962 24.611 1.00 94.00 164 ALA A N 1
ATOM 1283 C CA . ALA A 1 164 ? -7.178 5.219 23.862 1.00 94.00 164 ALA A CA 1
ATOM 1284 C C . ALA A 1 164 ? -6.900 4.100 22.841 1.00 94.00 164 ALA A C 1
ATOM 1286 O O . ALA A 1 164 ? -6.731 4.393 21.659 1.00 94.00 164 ALA A O 1
ATOM 1287 N N . ALA A 1 165 ? -6.988 2.832 23.255 1.00 93.19 165 ALA A N 1
ATOM 1288 C CA . ALA A 1 165 ? -6.816 1.684 22.361 1.00 93.19 165 ALA A CA 1
ATOM 1289 C C . ALA A 1 165 ? -7.846 1.666 21.209 1.00 93.19 165 ALA A C 1
ATOM 1291 O O . ALA A 1 165 ? -7.496 1.412 20.056 1.00 93.19 165 ALA A O 1
ATOM 1292 N N . LEU A 1 166 ? -9.110 2.021 21.473 1.00 93.38 166 LEU A N 1
ATOM 1293 C CA . LEU A 1 166 ? -10.124 2.163 20.414 1.00 93.38 166 LEU A CA 1
ATOM 1294 C C . LEU A 1 166 ? -9.826 3.314 19.449 1.00 93.38 166 LEU A C 1
ATOM 1296 O O . LEU A 1 166 ? -10.118 3.204 18.258 1.00 93.38 166 LEU A O 1
ATOM 1300 N N . SER A 1 167 ? -9.254 4.415 19.939 1.00 95.56 167 SER A N 1
ATOM 1301 C CA . SER A 1 167 ? -8.837 5.528 19.083 1.00 95.56 167 SER A CA 1
ATOM 1302 C C . SER A 1 167 ? -7.714 5.112 18.131 1.00 95.56 167 SER A C 1
ATOM 1304 O O . SER A 1 167 ? -7.732 5.494 16.961 1.00 95.56 167 SER A O 1
ATOM 1306 N N . GLU A 1 168 ? -6.758 4.310 18.602 1.00 93.38 168 GLU A N 1
ATOM 1307 C CA . GLU A 1 168 ? -5.683 3.752 17.770 1.00 93.38 168 GLU A CA 1
ATOM 1308 C C . GLU A 1 168 ? -6.239 2.794 16.709 1.00 93.38 168 GLU A C 1
ATOM 1310 O O . GLU A 1 168 ? -5.914 2.916 15.525 1.00 93.38 168 GLU A O 1
ATOM 1315 N N . ALA A 1 169 ? -7.171 1.914 17.092 1.00 94.19 169 ALA A N 1
ATOM 1316 C CA . ALA A 1 169 ? -7.877 1.051 16.147 1.00 94.19 169 ALA A CA 1
ATOM 1317 C C . ALA A 1 169 ? -8.633 1.859 15.075 1.00 94.19 169 ALA A C 1
ATOM 1319 O O . ALA A 1 169 ? -8.599 1.511 13.894 1.00 94.19 169 ALA A O 1
ATOM 1320 N N . ALA A 1 170 ? -9.287 2.960 15.459 1.00 93.31 170 ALA A N 1
ATOM 1321 C CA . ALA A 1 170 ? -10.009 3.827 14.529 1.00 93.31 170 ALA A CA 1
ATOM 1322 C C . ALA A 1 170 ? -9.078 4.529 13.524 1.00 93.31 170 ALA A C 1
ATOM 1324 O O . ALA A 1 170 ? -9.449 4.700 12.360 1.00 93.31 170 ALA A O 1
ATOM 1325 N N . ALA A 1 171 ? -7.864 4.904 13.943 1.00 93.00 171 ALA A N 1
ATOM 1326 C CA . ALA A 1 171 ? -6.857 5.462 13.044 1.00 93.00 171 ALA A CA 1
ATOM 1327 C C . ALA A 1 171 ? -6.425 4.431 11.987 1.00 93.00 171 ALA A C 1
ATOM 1329 O O . ALA A 1 171 ? -6.493 4.713 10.791 1.00 93.00 171 ALA A O 1
ATOM 1330 N N . LEU A 1 172 ? -6.108 3.204 12.410 1.00 91.81 172 LEU A N 1
ATOM 1331 C CA . LEU A 1 172 ? -5.761 2.107 11.496 1.00 91.81 172 LEU A CA 1
ATOM 1332 C C . LEU A 1 172 ? -6.919 1.745 10.553 1.00 91.81 172 LEU A C 1
ATOM 1334 O O . LEU A 1 172 ? -6.705 1.464 9.372 1.00 91.81 172 LEU A O 1
ATOM 1338 N N . ALA A 1 173 ? -8.160 1.801 11.042 1.00 90.56 173 ALA A N 1
ATOM 1339 C CA . ALA A 1 173 ? -9.350 1.577 10.226 1.00 90.56 173 ALA A CA 1
ATOM 1340 C C . ALA A 1 173 ? -9.487 2.620 9.106 1.00 90.56 173 ALA A C 1
ATOM 1342 O O . ALA A 1 173 ? -9.843 2.275 7.977 1.00 90.56 173 ALA A O 1
ATOM 1343 N N . LYS A 1 174 ? -9.174 3.891 9.392 1.00 89.88 174 LYS A N 1
ATOM 1344 C CA . LYS A 1 174 ? -9.185 4.975 8.398 1.00 89.88 174 LYS A CA 1
ATOM 1345 C C . LYS A 1 174 ? -8.163 4.732 7.288 1.00 89.88 174 LYS A C 1
ATOM 1347 O O . LYS A 1 174 ? -8.482 4.968 6.123 1.00 89.88 174 LYS A O 1
ATOM 1352 N N . ASP A 1 175 ? -6.983 4.229 7.637 1.00 88.88 175 ASP A N 1
ATOM 1353 C CA . ASP A 1 175 ? -5.922 3.921 6.674 1.00 88.88 175 ASP A CA 1
ATOM 1354 C C . ASP A 1 175 ? -6.249 2.677 5.830 1.00 88.88 175 ASP A C 1
ATOM 1356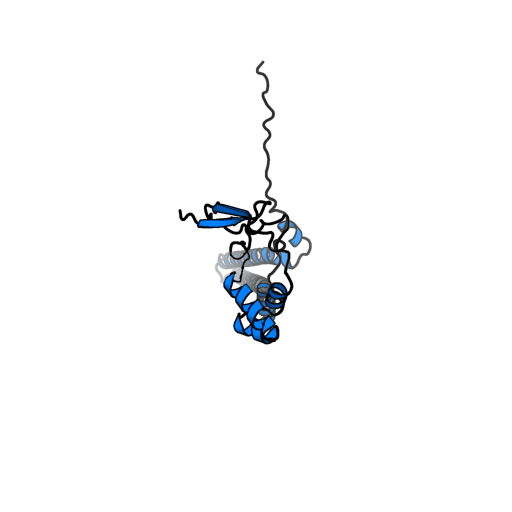 O O . ASP A 1 175 ? -5.924 2.622 4.641 1.00 88.88 175 ASP A O 1
ATOM 1360 N N . ALA A 1 176 ? -6.965 1.702 6.401 1.00 88.31 176 ALA A N 1
ATOM 1361 C CA . ALA A 1 176 ? -7.428 0.508 5.692 1.00 88.31 176 ALA A CA 1
ATOM 1362 C C . ALA A 1 176 ? -8.671 0.752 4.804 1.00 88.31 176 ALA A C 1
ATOM 1364 O O . ALA A 1 176 ? -8.872 0.049 3.809 1.00 88.31 176 ALA A O 1
ATOM 1365 N N . ALA A 1 177 ? -9.500 1.754 5.122 1.00 86.44 177 ALA A N 1
ATOM 1366 C CA . ALA A 1 177 ? -10.777 2.028 4.454 1.00 86.44 177 ALA A CA 1
ATOM 1367 C C . ALA A 1 177 ? -10.715 2.153 2.912 1.00 86.44 177 ALA A C 1
ATOM 1369 O O . ALA A 1 177 ? -11.608 1.606 2.251 1.00 86.44 177 ALA A O 1
ATOM 1370 N N . PRO A 1 178 ? -9.702 2.801 2.292 1.00 86.19 178 PRO A N 1
ATOM 1371 C CA . PRO A 1 178 ? -9.613 2.931 0.834 1.00 86.19 178 PRO A CA 1
ATOM 1372 C C . PRO A 1 178 ? -9.477 1.594 0.098 1.00 86.19 178 PRO A C 1
ATOM 1374 O O . PRO A 1 178 ? -9.842 1.505 -1.072 1.00 86.19 178 PRO A O 1
ATOM 1377 N N . TYR A 1 179 ? -8.957 0.564 0.768 1.00 83.12 179 TYR A N 1
ATOM 1378 C CA . TYR A 1 179 ? -8.728 -0.756 0.177 1.00 83.12 179 TYR A CA 1
ATOM 1379 C C . TYR A 1 179 ? -9.951 -1.676 0.269 1.00 83.12 179 TYR A C 1
ATOM 1381 O O . TYR A 1 179 ? -10.020 -2.673 -0.444 1.00 83.12 179 TYR A O 1
ATOM 1389 N N . ILE A 1 180 ? -10.918 -1.345 1.129 1.00 81.06 180 ILE A N 1
ATOM 1390 C CA . ILE A 1 180 ? -12.104 -2.171 1.400 1.00 81.06 180 ILE A CA 1
ATOM 1391 C C . ILE A 1 180 ? -13.358 -1.544 0.780 1.00 81.06 180 ILE A C 1
ATOM 1393 O O . ILE A 1 180 ? -14.236 -2.253 0.287 1.00 81.06 180 ILE A O 1
ATOM 1397 N N . HIS A 1 181 ? -13.451 -0.211 0.772 1.00 77.19 181 HIS A N 1
ATOM 1398 C CA . HIS A 1 181 ? -14.640 0.495 0.305 1.00 77.19 181 HIS A CA 1
ATOM 1399 C C . HIS A 1 181 ? -14.465 1.044 -1.122 1.00 77.19 181 HIS A C 1
ATOM 1401 O O . HIS A 1 181 ? -13.723 2.011 -1.326 1.00 77.19 181 HIS A O 1
ATOM 1407 N N . PRO A 1 182 ? -15.213 0.523 -2.118 1.00 72.81 182 PRO A N 1
ATOM 1408 C CA . PRO A 1 182 ? -15.000 0.846 -3.532 1.00 72.81 182 PRO A CA 1
ATOM 1409 C C . PRO A 1 182 ? -15.221 2.326 -3.889 1.00 72.81 182 PRO A C 1
ATOM 1411 O O . PRO A 1 182 ? -14.617 2.819 -4.835 1.00 72.81 182 PRO A O 1
ATOM 1414 N N . LYS A 1 183 ? -16.054 3.064 -3.137 1.00 65.62 183 LYS A 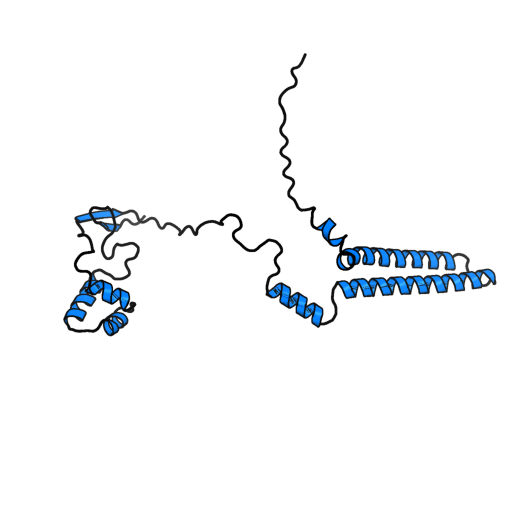N 1
ATOM 1415 C CA . LYS A 1 183 ? -16.377 4.476 -3.426 1.00 65.62 183 LYS A CA 1
ATOM 1416 C C . LYS A 1 183 ? -15.423 5.500 -2.794 1.00 65.62 183 LYS A C 1
ATOM 1418 O O . LYS A 1 183 ? -15.362 6.621 -3.283 1.00 65.62 183 LYS A O 1
ATOM 1423 N N . LEU A 1 184 ? -14.674 5.146 -1.746 1.00 59.50 184 LEU A N 1
ATOM 1424 C CA . LEU A 1 184 ? -13.751 6.082 -1.078 1.00 59.50 184 LEU A CA 1
ATOM 1425 C C . LEU A 1 184 ? -12.389 6.159 -1.780 1.00 59.50 184 LEU A C 1
ATOM 1427 O O . LEU A 1 184 ? -11.803 7.236 -1.865 1.00 59.50 184 LEU A O 1
ATOM 1431 N N . SER A 1 185 ? -11.931 5.044 -2.357 1.00 59.75 185 SER A N 1
ATOM 1432 C CA . SER A 1 185 ? -10.682 4.960 -3.132 1.00 59.75 185 SER A CA 1
ATOM 1433 C C . SER A 1 185 ? -10.623 5.975 -4.287 1.00 59.75 185 SER A C 1
ATOM 1435 O O . SER A 1 185 ? -9.589 6.583 -4.573 1.00 59.75 185 SER A O 1
ATOM 1437 N N . GLN A 1 186 ? -11.773 6.227 -4.918 1.00 57.34 186 GLN A N 1
ATOM 1438 C CA . GLN A 1 186 ? -11.884 7.125 -6.065 1.00 57.34 186 GLN A CA 1
ATOM 1439 C C . GLN A 1 186 ? -11.770 8.613 -5.686 1.00 57.34 186 GLN A C 1
ATOM 1441 O O . GLN A 1 186 ? -11.348 9.418 -6.512 1.00 57.34 186 GLN A O 1
ATOM 1446 N N . VAL A 1 187 ? -12.101 8.996 -4.447 1.00 55.53 187 VAL A N 1
ATOM 1447 C CA . VAL A 1 187 ? -12.182 10.410 -4.032 1.00 55.53 187 VAL A CA 1
ATOM 1448 C C . VAL A 1 187 ? -10.798 11.026 -3.791 1.00 55.53 187 VAL A C 1
ATOM 1450 O O . VAL A 1 187 ? -10.585 12.190 -4.117 1.00 55.53 187 VAL A O 1
ATOM 1453 N N . GLN A 1 188 ? -9.821 10.259 -3.298 1.00 54.91 188 GLN A N 1
ATOM 1454 C CA . GLN A 1 188 ? -8.466 10.777 -3.037 1.00 54.91 188 GLN A CA 1
ATOM 1455 C C . GLN A 1 188 ? -7.607 10.919 -4.305 1.00 54.91 188 GLN A C 1
ATOM 1457 O O . GLN A 1 188 ? -6.663 11.704 -4.334 1.00 54.91 188 GLN A O 1
ATOM 1462 N N . SER A 1 189 ? -7.954 10.205 -5.378 1.00 54.97 189 SER A N 1
ATOM 1463 C CA . SER A 1 189 ? -7.168 10.178 -6.621 1.00 54.97 189 SER A CA 1
ATOM 1464 C C . SER A 1 189 ? -7.307 11.446 -7.484 1.00 54.97 189 SER A C 1
ATOM 1466 O O . SER A 1 189 ? -6.597 11.582 -8.477 1.00 54.97 189 SER A O 1
ATOM 1468 N N . ASN A 1 190 ? -8.185 12.386 -7.111 1.00 52.31 190 ASN A N 1
ATOM 1469 C CA . ASN A 1 190 ? -8.579 13.526 -7.951 1.00 52.31 190 ASN A CA 1
ATOM 1470 C C . ASN A 1 190 ? -7.989 14.895 -7.554 1.00 52.31 190 ASN A C 1
ATOM 1472 O O . ASN A 1 190 ? -8.398 15.897 -8.132 1.00 52.31 190 ASN A O 1
ATOM 1476 N N . ILE A 1 191 ? -7.051 14.982 -6.602 1.00 53.72 191 ILE A N 1
ATOM 1477 C CA . ILE A 1 191 ? -6.598 16.296 -6.080 1.00 53.72 191 ILE A CA 1
ATOM 1478 C C . ILE A 1 191 ? -5.277 16.791 -6.704 1.00 53.72 191 ILE A C 1
ATOM 1480 O O . ILE A 1 191 ? -4.975 17.977 -6.639 1.00 53.72 191 ILE A O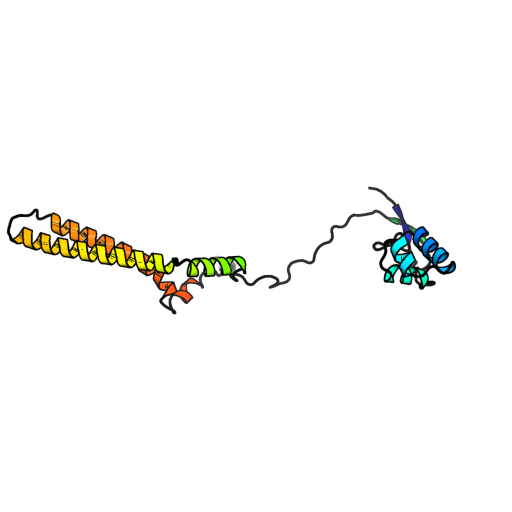 1
ATOM 1484 N N . ASN A 1 192 ? -4.531 15.954 -7.429 1.00 49.09 192 ASN A N 1
ATOM 1485 C CA . ASN A 1 192 ? -3.273 16.374 -8.069 1.00 49.09 192 ASN A CA 1
ATOM 1486 C C . ASN A 1 192 ? -3.480 16.865 -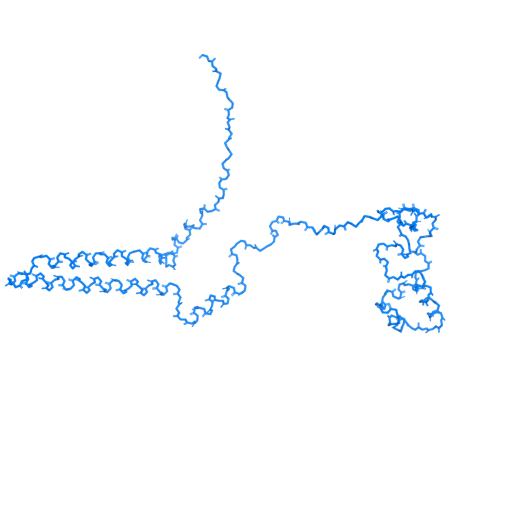9.511 1.00 49.09 192 ASN A C 1
ATOM 1488 O O . ASN A 1 192 ? -2.841 16.380 -10.445 1.00 49.09 192 ASN A O 1
ATOM 1492 N N . GLY A 1 193 ? -4.405 17.804 -9.696 1.00 55.69 193 GLY A N 1
ATOM 1493 C CA . GLY A 1 193 ? -4.394 18.675 -10.866 1.00 55.69 193 GLY A CA 1
ATOM 1494 C C . GLY A 1 193 ? -3.639 19.943 -10.496 1.00 55.69 193 GLY A C 1
ATOM 1495 O O . GLY A 1 193 ? -4.074 20.643 -9.588 1.00 55.69 193 GLY A O 1
ATOM 1496 N N . ASP A 1 194 ? -2.527 20.240 -11.172 1.00 54.25 194 ASP A N 1
ATOM 1497 C CA . ASP A 1 194 ? -1.882 21.552 -11.078 1.00 54.25 194 ASP A CA 1
ATOM 1498 C C . ASP A 1 194 ? -2.901 22.614 -11.517 1.00 54.25 194 ASP A C 1
ATOM 1500 O O . ASP A 1 194 ? -3.122 22.838 -12.709 1.00 54.25 194 ASP A O 1
ATOM 1504 N N . VAL A 1 195 ? -3.584 23.240 -10.556 1.00 61.41 195 VAL A N 1
ATOM 1505 C CA . VAL A 1 195 ? -4.494 24.350 -10.833 1.00 61.41 195 VAL A CA 1
ATOM 1506 C C . VAL A 1 195 ? -3.629 25.574 -11.112 1.00 61.41 195 VAL A C 1
ATOM 1508 O O . VAL A 1 195 ? -3.299 26.350 -10.219 1.00 61.41 195 VAL A O 1
ATOM 1511 N N . THR A 1 196 ? -3.234 25.757 -12.370 1.00 53.94 196 THR A N 1
ATOM 1512 C CA . THR A 1 196 ? -2.643 27.013 -12.834 1.00 53.94 196 THR A CA 1
ATOM 1513 C C . THR A 1 196 ? -3.751 28.062 -12.914 1.00 53.94 196 THR A C 1
ATOM 1515 O O . THR A 1 196 ? -4.407 28.211 -13.946 1.00 53.94 196 THR A O 1
ATOM 1518 N N . ALA A 1 197 ? -4.007 28.765 -11.812 1.00 61.81 197 ALA A N 1
ATOM 1519 C CA . ALA A 1 197 ? -4.914 29.905 -11.806 1.00 61.81 197 ALA A CA 1
ATOM 1520 C C . ALA A 1 197 ? -4.229 31.098 -12.493 1.00 61.81 197 ALA A C 1
ATOM 1522 O O . ALA A 1 197 ? -3.262 31.656 -11.977 1.00 61.81 197 ALA A O 1
ATOM 1523 N N . SER A 1 198 ? -4.711 31.490 -13.673 1.00 45.44 198 SER A N 1
ATOM 1524 C CA . SER A 1 198 ? -4.305 32.740 -14.314 1.00 45.44 198 SER A CA 1
ATOM 1525 C C . SER A 1 198 ? -5.171 33.879 -13.778 1.00 45.44 198 SER A C 1
ATOM 1527 O O . SER A 1 198 ? -6.344 34.016 -14.119 1.00 45.44 198 SER A O 1
ATOM 1529 N N . VAL A 1 199 ? -4.598 34.708 -12.905 1.00 61.06 199 VAL A N 1
ATOM 1530 C CA . VAL A 1 199 ? -5.249 35.945 -12.461 1.00 61.06 199 VAL A CA 1
ATOM 1531 C C . VAL A 1 199 ? -5.166 36.952 -13.608 1.00 61.06 199 VAL A C 1
ATOM 1533 O O . VAL A 1 199 ? -4.109 37.521 -13.871 1.00 61.06 199 VAL A O 1
ATOM 1536 N N . LYS A 1 200 ? -6.275 37.159 -14.326 1.00 49.62 200 LYS A N 1
ATOM 1537 C CA . LYS A 1 200 ? -6.437 38.328 -15.199 1.00 49.62 200 LYS A CA 1
ATOM 1538 C C . LYS A 1 200 ? -6.878 39.498 -14.333 1.00 49.62 200 LYS A C 1
ATOM 1540 O O . LYS A 1 200 ? -8.027 39.544 -13.905 1.00 49.62 200 LYS A O 1
ATOM 1545 N N . ILE A 1 201 ? -5.971 40.438 -14.092 1.00 67.94 201 ILE A N 1
ATOM 1546 C CA . ILE A 1 201 ? -6.353 41.764 -13.611 1.00 67.94 201 ILE A CA 1
ATOM 1547 C C . ILE A 1 201 ? -7.099 42.426 -14.771 1.00 67.94 201 ILE A C 1
ATOM 1549 O O . ILE A 1 201 ? -6.508 42.704 -15.814 1.00 67.94 201 ILE A O 1
ATOM 1553 N N . ILE A 1 202 ? -8.414 42.581 -14.625 1.00 59.78 202 ILE A N 1
ATOM 1554 C CA . ILE A 1 202 ? -9.207 43.422 -15.519 1.00 59.78 202 ILE A CA 1
ATOM 1555 C C . ILE A 1 202 ? -8.922 44.854 -15.069 1.00 59.78 202 ILE A C 1
ATOM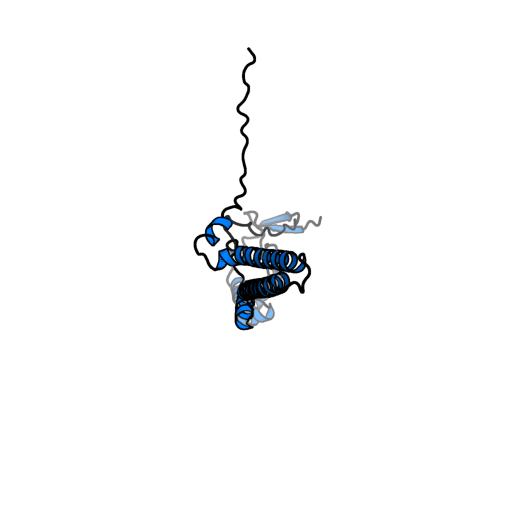 1557 O O . ILE A 1 202 ? -9.098 45.186 -13.900 1.00 59.78 202 ILE A O 1
ATOM 1561 N N . SER A 1 203 ? -8.360 45.627 -15.989 1.00 56.00 203 SER A N 1
ATOM 1562 C CA . SER A 1 203 ? -7.888 46.997 -15.822 1.00 56.00 203 SER A CA 1
ATOM 1563 C C . SER A 1 203 ? -8.915 47.922 -15.165 1.00 56.00 203 SER A C 1
ATOM 1565 O O . SER A 1 203 ? -10.076 47.924 -15.565 1.00 56.00 203 SER A O 1
ATOM 1567 N N . GLU A 1 204 ? -8.404 48.727 -14.229 1.00 56.88 204 GLU A N 1
ATOM 1568 C CA . GLU A 1 204 ? -8.709 50.151 -14.029 1.00 56.88 204 GLU A CA 1
ATOM 1569 C C . GLU A 1 204 ? -10.198 50.508 -13.900 1.00 56.88 204 GLU A C 1
ATOM 1571 O O . GLU A 1 204 ? -10.887 50.800 -14.876 1.00 56.88 204 GLU A O 1
ATOM 1576 N N . PHE A 1 205 ? -10.675 50.553 -12.653 1.00 59.12 205 PHE A N 1
ATOM 1577 C CA . PHE A 1 205 ? -11.790 51.435 -12.318 1.00 59.12 205 PHE A CA 1
ATOM 1578 C C . PHE A 1 205 ? -11.312 52.884 -12.523 1.00 59.12 205 PHE A C 1
ATOM 1580 O O . PHE A 1 205 ? -10.262 53.227 -11.978 1.00 59.12 205 PHE A O 1
ATOM 1587 N N . PRO A 1 206 ? -12.010 53.711 -13.319 1.00 58.38 206 PRO A N 1
ATOM 1588 C CA . PRO A 1 206 ? -11.704 55.131 -13.407 1.00 58.38 206 PRO A CA 1
ATOM 1589 C C . PRO A 1 206 ? -12.067 55.809 -12.081 1.00 58.38 206 PRO A C 1
ATOM 1591 O O . PRO A 1 206 ? -13.143 55.562 -11.535 1.00 58.38 206 PRO A O 1
ATOM 1594 N N . ASP A 1 207 ? -11.146 56.624 -11.569 1.00 58.84 207 ASP A N 1
ATOM 1595 C CA . ASP A 1 207 ? -11.354 57.455 -10.386 1.00 58.84 207 ASP A CA 1
ATOM 1596 C C . ASP A 1 207 ? -12.291 58.623 -10.750 1.00 58.84 207 ASP A C 1
ATOM 1598 O O . ASP A 1 207 ? -11.870 59.545 -11.452 1.00 58.84 207 ASP A O 1
ATOM 1602 N N . ASP A 1 208 ? -13.540 58.569 -10.278 1.00 53.31 208 ASP A N 1
ATOM 1603 C CA . ASP A 1 208 ? -14.444 59.728 -10.162 1.00 53.31 208 ASP A CA 1
ATOM 1604 C C . ASP A 1 208 ? -14.532 60.179 -8.693 1.00 53.31 208 ASP A C 1
ATOM 1606 O O . ASP A 1 208 ? -14.755 59.310 -7.811 1.00 53.31 208 ASP A O 1
#

Secondary structure (DSSP, 8-state):
--EEEEEE-TTS-B-GGGSTT--S-HHHHHHHHHHHHTT--HHHHHHHTT--HHHHHHHHH-SS-S----EEEEEE-------PPPPPTT-SPPTTPPPHHHHHHHHHHHHTT--HHHHHHHHHHHHHHHHHHHHHHHHHHHHHHHTT-S-THHHHHHHHHHHHHHHHHHHHHHHHHHHH-TTTHHHHTT------------------

Sequence (208 aa):
MKKRIVAINERGLRVGEDHQNAKLTDQDVECIRELNRQGIGYGALAEKFERQRRTTRRCTYWRESCTKCERAKLIKFVVMSNSHGGKRENSGRKNGSLTRKTRLIAEKATAEGITPLEVMLRAMREHVAHADELKAQAVDAETALLLGDADSAVPAKLHHAARAALSEAAALAKDAAPYIHPKLSQVQSNINGDVTASVKIISEFPDD